Protein AF-A0A524CK19-F1 (afdb_monomer_lite)

Structure (mmCIF, N/CA/C/O backbone):
data_AF-A0A524CK19-F1
#
_entry.id   AF-A0A524CK19-F1
#
loop_
_atom_site.group_PDB
_atom_site.id
_atom_site.type_symbol
_atom_site.label_atom_id
_atom_site.label_alt_id
_atom_site.label_comp_id
_atom_site.label_asym_id
_atom_site.label_entity_id
_atom_site.label_seq_id
_atom_site.pdbx_PDB_ins_code
_atom_site.Cartn_x
_atom_site.Cartn_y
_atom_site.Cartn_z
_atom_site.occupancy
_atom_site.B_iso_or_equiv
_atom_site.auth_seq_id
_atom_site.auth_comp_id
_atom_site.auth_asym_id
_atom_site.auth_atom_id
_atom_site.pdbx_PDB_model_num
ATOM 1 N N . MET A 1 1 ? -6.949 11.653 27.497 1.00 91.12 1 MET A N 1
ATOM 2 C CA . MET A 1 1 ? -6.874 12.213 26.131 1.00 91.12 1 MET A CA 1
ATOM 3 C C . MET A 1 1 ? -7.484 11.225 25.145 1.00 91.12 1 MET A C 1
ATOM 5 O O . MET A 1 1 ? -7.355 10.019 25.367 1.00 91.12 1 MET A O 1
ATOM 9 N N . ASP A 1 2 ? -8.181 11.704 24.115 1.00 96.31 2 ASP A N 1
ATOM 10 C CA . ASP A 1 2 ? -8.651 10.854 23.010 1.00 96.31 2 ASP A CA 1
ATOM 11 C C . ASP A 1 2 ? -7.448 10.224 22.264 1.00 96.31 2 ASP A C 1
ATOM 13 O O . ASP A 1 2 ? -6.393 10.861 22.189 1.00 96.31 2 ASP A O 1
ATOM 17 N N . PRO A 1 3 ? -7.533 8.982 21.743 1.00 97.12 3 PRO A N 1
ATOM 18 C CA . PRO A 1 3 ? -6.416 8.348 21.038 1.00 97.12 3 PRO A CA 1
ATOM 19 C C . PRO A 1 3 ? -5.911 9.127 19.822 1.00 97.12 3 PRO A C 1
ATOM 21 O O . PRO A 1 3 ? -4.701 9.245 19.631 1.00 97.12 3 PRO A O 1
ATOM 24 N N . THR A 1 4 ? -6.806 9.706 19.023 1.00 97.38 4 THR A N 1
ATOM 25 C CA . THR A 1 4 ? -6.424 10.504 17.852 1.00 97.38 4 THR A CA 1
ATOM 26 C C . THR A 1 4 ? -5.759 11.807 18.279 1.00 97.38 4 THR A C 1
ATOM 28 O O . THR A 1 4 ? -4.717 12.170 17.731 1.00 97.38 4 THR A O 1
ATOM 31 N N . GLU A 1 5 ? -6.300 12.481 19.296 1.00 97.81 5 GLU A N 1
ATOM 32 C CA . GLU A 1 5 ? -5.671 13.672 19.883 1.00 97.81 5 GLU A CA 1
ATOM 33 C C . GLU A 1 5 ? -4.262 13.373 20.405 1.00 97.81 5 GLU A C 1
ATOM 35 O O . GLU A 1 5 ? -3.328 14.114 20.099 1.00 97.81 5 GLU A O 1
ATOM 40 N N . ARG A 1 6 ? -4.085 12.251 21.116 1.00 97.88 6 ARG A N 1
ATOM 41 C CA . ARG A 1 6 ? -2.787 11.813 21.652 1.00 97.88 6 ARG A CA 1
ATOM 42 C C . ARG A 1 6 ? -1.760 11.591 20.554 1.00 97.88 6 ARG A C 1
ATOM 44 O O . ARG A 1 6 ? -0.616 12.029 20.684 1.00 97.88 6 ARG A O 1
ATOM 51 N N . ILE A 1 7 ? -2.156 10.930 19.468 1.00 97.94 7 ILE A N 1
ATOM 52 C CA . ILE A 1 7 ? -1.277 10.712 18.318 1.00 97.94 7 ILE A CA 1
ATOM 53 C C . ILE A 1 7 ? -0.880 12.049 17.686 1.00 97.94 7 ILE A C 1
ATOM 55 O O . ILE A 1 7 ? 0.305 12.291 17.475 1.00 97.94 7 ILE A O 1
ATOM 59 N N . ILE A 1 8 ? -1.845 12.936 17.426 1.00 97.44 8 ILE A N 1
ATOM 60 C CA . ILE A 1 8 ? -1.576 14.236 16.798 1.00 97.44 8 ILE A CA 1
ATOM 61 C C . ILE A 1 8 ? -0.658 15.096 17.678 1.00 97.44 8 ILE A C 1
ATOM 63 O O . ILE A 1 8 ? 0.292 15.679 17.159 1.00 97.44 8 ILE A O 1
ATOM 67 N N . ALA A 1 9 ? -0.912 15.157 18.987 1.00 98.12 9 ALA A N 1
ATOM 68 C CA . ALA A 1 9 ? -0.069 15.867 19.948 1.00 98.12 9 ALA A CA 1
ATOM 69 C C . ALA A 1 9 ? 1.363 15.307 19.951 1.00 98.12 9 ALA A C 1
ATOM 71 O O . ALA A 1 9 ? 2.330 16.060 19.831 1.00 98.12 9 ALA A O 1
ATOM 72 N N . THR A 1 10 ? 1.505 13.977 19.949 1.00 97.25 10 THR A N 1
ATOM 73 C CA . THR A 1 10 ? 2.816 13.313 19.857 1.00 97.25 10 THR A CA 1
ATOM 74 C C . THR A 1 10 ? 3.553 13.695 18.573 1.00 97.25 10 THR A C 1
ATOM 76 O O . THR A 1 10 ? 4.726 14.058 18.625 1.00 97.25 10 THR A O 1
ATOM 79 N N . CYS A 1 11 ? 2.878 13.685 17.418 1.00 95.06 11 CYS A N 1
ATOM 80 C CA . CYS A 1 11 ? 3.478 14.083 16.139 1.00 95.06 11 CYS A CA 1
ATOM 81 C C . CYS A 1 11 ? 3.930 15.554 16.109 1.00 95.06 11 CYS A C 1
ATOM 83 O O . CYS A 1 11 ? 4.823 15.898 15.338 1.00 95.06 11 CYS A O 1
ATOM 85 N N . LYS A 1 12 ? 3.333 16.417 16.938 1.00 97.06 12 LYS A N 1
ATOM 86 C CA . LYS A 1 12 ? 3.722 17.827 17.090 1.00 97.06 12 LYS A CA 1
ATOM 87 C C . LYS A 1 12 ? 4.804 18.055 18.152 1.00 97.06 12 LYS A C 1
ATOM 89 O O . LYS A 1 12 ? 5.277 19.179 18.287 1.00 97.06 12 LYS A O 1
ATOM 94 N N . GLY A 1 13 ? 5.195 17.017 18.894 1.00 96.94 13 GLY A N 1
ATOM 95 C CA . GLY A 1 13 ? 6.109 17.137 20.032 1.00 96.94 13 GLY A CA 1
ATOM 96 C C . GLY A 1 13 ? 5.478 17.805 21.260 1.00 96.94 13 GLY A C 1
ATOM 97 O O . GLY A 1 13 ? 6.195 18.392 22.067 1.00 96.94 13 GLY A O 1
ATOM 98 N N . GLU A 1 14 ? 4.152 17.751 21.387 1.00 98.19 14 GLU A N 1
ATOM 99 C CA . GLU A 1 14 ? 3.403 18.273 22.535 1.00 98.19 14 GLU A CA 1
ATOM 100 C C . GLU A 1 14 ? 3.361 17.244 23.683 1.00 98.19 14 GLU A C 1
ATOM 102 O O . GLU A 1 14 ? 3.562 16.043 23.482 1.00 98.19 14 GLU A O 1
ATOM 107 N N . GLU A 1 15 ? 3.098 17.713 24.907 1.00 97.62 15 GLU A N 1
ATOM 108 C CA . GLU A 1 15 ? 2.932 16.835 26.070 1.00 97.62 15 GLU A CA 1
ATOM 109 C C . GLU A 1 15 ? 1.655 15.989 25.945 1.00 97.62 15 GLU A C 1
ATOM 111 O O . GLU A 1 15 ? 0.595 16.474 25.543 1.00 97.62 15 GLU A O 1
ATOM 116 N N . VAL A 1 16 ? 1.755 14.713 26.317 1.00 98.44 16 VAL A N 1
ATOM 117 C CA . VAL A 1 16 ? 0.658 13.742 26.262 1.00 98.44 16 VAL A CA 1
ATOM 118 C C 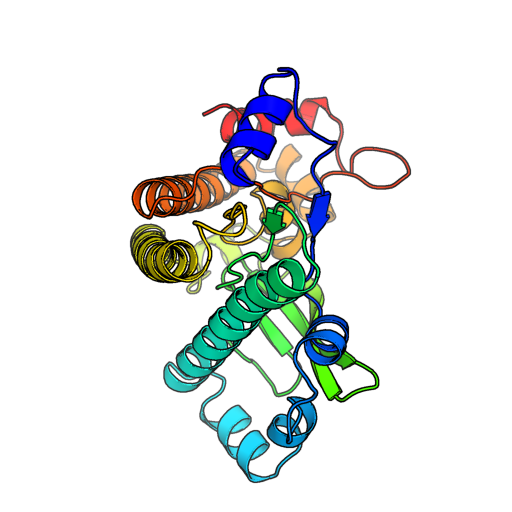. VAL A 1 16 ? 0.476 13.048 27.605 1.00 98.44 16 VAL A C 1
ATOM 120 O O . VAL A 1 16 ? 1.407 12.929 28.396 1.00 98.44 16 VAL A O 1
ATOM 123 N N . ASP A 1 17 ? -0.733 12.544 27.854 1.00 97.94 17 ASP A N 1
ATOM 124 C CA . ASP A 1 17 ? -1.081 11.856 29.104 1.00 97.94 17 ASP A CA 1
ATOM 125 C C . ASP A 1 17 ? -0.385 10.491 29.271 1.00 97.94 17 ASP A C 1
ATOM 127 O O . ASP A 1 17 ? -0.249 10.000 30.391 1.00 97.94 17 ASP A O 1
ATOM 131 N N . ARG A 1 18 ? 0.058 9.874 28.167 1.00 97.38 18 ARG A N 1
ATOM 132 C CA . ARG A 1 18 ? 0.911 8.676 28.123 1.00 97.38 18 ARG A CA 1
ATOM 133 C C . ARG A 1 18 ? 1.567 8.526 26.749 1.00 97.38 18 ARG A C 1
ATOM 135 O O . ARG A 1 18 ? 1.075 9.076 25.767 1.00 97.38 18 ARG A O 1
ATOM 142 N N . VAL A 1 19 ? 2.617 7.707 26.664 1.00 97.56 19 VAL A N 1
ATOM 143 C CA . VAL A 1 19 ? 3.219 7.311 25.378 1.00 97.56 19 VAL A CA 1
ATOM 144 C C . VAL A 1 19 ? 2.178 6.549 24.542 1.00 97.56 19 VAL A C 1
ATOM 146 O O . VAL A 1 19 ? 1.677 5.530 25.030 1.00 97.56 19 VAL A O 1
ATOM 149 N N . PRO A 1 20 ? 1.834 7.003 23.320 1.00 97.56 20 PRO A N 1
ATOM 150 C CA . PRO A 1 20 ? 0.872 6.297 22.486 1.00 97.56 20 PRO A CA 1
ATOM 151 C C . PRO A 1 20 ? 1.450 4.995 21.930 1.00 97.56 20 PRO A C 1
ATOM 153 O O . PRO A 1 20 ? 2.640 4.908 21.620 1.00 97.56 20 PRO A O 1
ATOM 156 N N . THR A 1 21 ? 0.592 3.998 21.734 1.00 97.38 21 THR A N 1
ATOM 157 C CA . THR A 1 21 ? 0.953 2.737 21.078 1.00 97.38 21 THR A CA 1
ATOM 158 C C . THR A 1 21 ? 0.220 2.563 19.754 1.00 97.38 21 THR A C 1
ATOM 160 O O . THR A 1 21 ? -0.968 2.850 19.626 1.00 97.38 21 THR A O 1
ATOM 163 N N . MET A 1 22 ? 0.925 2.037 18.755 1.00 96.38 22 MET A N 1
ATOM 164 C CA . MET A 1 22 ? 0.363 1.717 17.446 1.00 96.38 22 MET A CA 1
ATOM 165 C C . MET A 1 22 ? 0.586 0.243 17.132 1.00 96.38 22 MET A C 1
ATOM 167 O O . MET A 1 22 ? 1.662 -0.295 17.393 1.00 96.38 22 MET A O 1
ATOM 171 N N . SER A 1 23 ? -0.422 -0.393 16.541 1.00 95.88 23 SER A N 1
ATOM 172 C CA . SER A 1 23 ? -0.308 -1.751 16.024 1.00 95.88 23 SER A CA 1
ATOM 173 C C . SER A 1 23 ? -0.167 -1.766 14.506 1.00 95.88 23 SER A C 1
ATOM 175 O O . SER A 1 23 ? -0.907 -1.083 13.796 1.00 95.88 23 SER A O 1
ATOM 177 N N . VAL A 1 24 ? 0.759 -2.599 14.032 1.00 91.12 24 VAL A N 1
ATOM 178 C CA . VAL A 1 24 ? 0.936 -2.962 12.622 1.00 91.12 24 VAL A CA 1
ATOM 179 C C . VAL A 1 24 ? 0.505 -4.417 12.471 1.00 91.12 24 VAL A C 1
ATOM 181 O O . VAL A 1 24 ? 1.329 -5.327 12.452 1.00 91.12 24 VAL A O 1
ATOM 184 N N . MET A 1 25 ? -0.806 -4.654 12.492 1.00 86.06 25 MET A N 1
ATOM 185 C CA . MET A 1 25 ? -1.367 -6.004 12.511 1.00 86.06 25 MET A CA 1
ATOM 186 C C . MET A 1 25 ? -2.058 -6.306 11.185 1.00 86.06 25 MET A C 1
ATOM 188 O O . MET A 1 25 ? -3.195 -5.897 10.955 1.00 86.06 25 MET A O 1
ATOM 192 N N . TYR A 1 26 ? -1.346 -7.031 10.323 1.00 81.94 26 TYR A N 1
ATOM 193 C CA . TYR A 1 26 ? -1.842 -7.461 9.014 1.00 81.94 26 TYR A CA 1
ATOM 194 C C . TYR A 1 26 ? -2.036 -8.980 8.917 1.00 81.94 26 TYR A C 1
ATOM 196 O O . TYR A 1 26 ? -2.867 -9.454 8.145 1.00 81.94 26 TYR A O 1
ATOM 204 N N . ASP A 1 27 ? -1.313 -9.743 9.740 1.00 88.44 27 ASP A N 1
ATOM 205 C CA . ASP A 1 27 ? -1.392 -11.198 9.740 1.00 88.44 27 ASP A CA 1
ATOM 206 C C . ASP A 1 27 ? -2.678 -11.689 10.411 1.00 88.44 27 ASP A C 1
ATOM 208 O O . ASP A 1 27 ? -3.007 -11.331 11.546 1.00 88.44 27 ASP A O 1
ATOM 212 N N . LEU A 1 28 ? -3.390 -12.571 9.713 1.00 91.31 28 LEU A N 1
ATOM 213 C CA . LEU A 1 28 ? -4.674 -13.099 10.167 1.00 91.31 28 LEU A CA 1
ATOM 214 C C . LEU A 1 28 ? -4.562 -13.986 11.408 1.00 91.31 28 LEU A C 1
ATOM 216 O O . LEU A 1 28 ? -5.482 -13.995 12.222 1.00 91.31 28 LEU A O 1
ATOM 220 N N . HIS A 1 29 ? -3.456 -14.711 11.603 1.00 93.00 29 HIS A N 1
ATOM 221 C CA . HIS A 1 29 ? -3.333 -15.580 12.772 1.00 93.00 29 HIS A CA 1
ATOM 222 C C . HIS A 1 29 ? -3.349 -14.804 14.106 1.00 93.00 29 HIS A C 1
ATOM 224 O O . HIS A 1 29 ? -4.213 -15.106 14.934 1.00 93.00 29 HIS A O 1
ATOM 230 N N . PRO A 1 30 ? -2.497 -13.779 14.331 1.00 93.75 30 PRO A N 1
ATOM 231 C CA . PRO A 1 30 ? -2.609 -12.916 15.510 1.00 93.75 30 PRO A CA 1
ATOM 232 C C . PRO A 1 30 ? -3.989 -12.264 15.659 1.00 93.75 30 PRO A C 1
ATOM 234 O O . PRO A 1 30 ? -4.536 -12.225 16.758 1.00 93.75 30 PRO A O 1
ATOM 237 N N . ILE A 1 31 ? -4.598 -11.811 14.558 1.00 94.94 31 ILE A N 1
ATOM 238 C CA . ILE A 1 31 ? -5.955 -11.242 14.568 1.00 94.94 31 ILE A CA 1
ATOM 239 C C . ILE A 1 31 ? -6.968 -12.260 15.115 1.00 94.94 31 ILE A C 1
ATOM 241 O O . ILE A 1 31 ? -7.774 -11.934 15.988 1.00 94.94 31 ILE A O 1
ATOM 245 N N . HIS A 1 32 ? -6.916 -13.507 14.645 1.00 94.81 32 HIS A N 1
ATOM 246 C CA . HIS A 1 32 ? -7.803 -14.582 15.087 1.00 94.81 32 HIS A CA 1
ATOM 247 C C . HIS A 1 32 ? -7.580 -14.984 16.550 1.00 94.81 32 HIS A C 1
ATOM 249 O O . HIS A 1 32 ? -8.537 -15.358 17.224 1.00 94.81 32 HIS A O 1
ATOM 255 N N . GLN A 1 33 ? -6.362 -14.860 17.086 1.00 95.19 33 GLN A N 1
ATOM 256 C CA . GLN A 1 33 ? -6.120 -15.073 18.519 1.00 95.19 33 GLN A CA 1
ATOM 257 C C . GLN A 1 33 ? -6.881 -14.061 19.390 1.00 95.19 33 GLN A C 1
ATOM 259 O O . GLN A 1 33 ? -7.335 -14.408 20.479 1.00 95.19 33 GLN A O 1
ATOM 264 N N . VAL A 1 34 ? -7.051 -12.828 18.905 1.00 96.50 34 VAL A N 1
ATOM 265 C CA . VAL A 1 34 ? -7.766 -11.756 19.617 1.00 96.50 34 VAL A CA 1
ATOM 266 C C . VAL A 1 34 ? -9.278 -11.851 19.414 1.00 96.50 34 VAL A C 1
ATOM 268 O O . VAL A 1 34 ? -10.048 -11.692 20.359 1.00 96.50 34 VAL A O 1
ATOM 271 N N . LEU A 1 35 ? -9.715 -12.076 18.173 1.00 96.00 35 LEU A N 1
ATOM 272 C CA . LEU A 1 35 ? -11.127 -11.980 17.777 1.00 96.00 35 LEU A CA 1
ATOM 273 C C . LEU A 1 35 ? -11.865 -13.325 17.785 1.00 96.00 35 LEU A C 1
ATOM 275 O O . LEU A 1 35 ? -13.091 -13.354 17.663 1.00 96.00 35 LEU A O 1
ATOM 279 N N . GLY A 1 36 ? -11.133 -14.423 17.954 1.00 94.12 36 GLY A N 1
ATOM 280 C CA . GLY A 1 36 ? -11.627 -15.784 17.815 1.00 94.12 36 GLY A CA 1
ATOM 281 C C . GLY A 1 36 ? -11.321 -16.371 16.437 1.00 94.12 36 GLY A C 1
ATOM 282 O O . GLY A 1 36 ? -11.319 -15.683 15.415 1.00 94.12 36 GLY A O 1
ATOM 283 N N . PHE A 1 37 ? -11.069 -17.678 16.419 1.00 91.38 37 PHE A N 1
ATOM 284 C CA . PHE A 1 37 ? -10.738 -18.406 15.199 1.00 91.38 37 PHE A CA 1
ATOM 285 C C . PHE A 1 37 ? -11.969 -18.634 14.311 1.00 91.38 37 PHE A C 1
ATOM 287 O O . PHE A 1 37 ? -13.057 -18.936 14.821 1.00 91.38 37 PHE A O 1
ATOM 294 N N . PRO A 1 38 ? -11.819 -18.540 12.978 1.00 88.00 38 PRO A N 1
ATOM 295 C CA . PRO A 1 38 ? -12.907 -18.827 12.062 1.00 88.00 38 PRO A CA 1
ATOM 296 C C . PRO A 1 38 ? -13.223 -20.329 12.051 1.00 88.00 38 PRO A C 1
ATOM 298 O O . PRO A 1 38 ? -12.388 -21.179 12.350 1.00 88.00 38 PRO A O 1
ATOM 301 N N . LYS A 1 39 ? -14.451 -20.680 11.650 1.00 85.19 39 LYS A N 1
ATOM 302 C CA . LYS A 1 39 ? -14.850 -22.092 11.477 1.00 85.19 39 LYS A CA 1
ATOM 303 C C . LYS A 1 39 ? -14.188 -22.764 10.273 1.00 85.19 39 LYS A C 1
ATOM 305 O O . LYS A 1 39 ? -14.180 -23.988 10.199 1.00 85.19 39 LYS A O 1
ATOM 310 N N . LYS A 1 40 ? -13.757 -21.965 9.298 1.00 83.69 40 LYS A N 1
ATOM 311 C CA . LYS A 1 40 ? -13.086 -22.390 8.070 1.00 83.69 40 LYS A CA 1
ATOM 312 C C . LYS A 1 40 ? -11.991 -21.388 7.760 1.00 83.69 40 LYS A C 1
ATOM 314 O O . LYS A 1 40 ? -12.250 -20.188 7.835 1.00 83.69 40 LYS A O 1
ATOM 319 N N . TYR A 1 41 ? -10.829 -21.893 7.392 1.00 85.75 41 TYR A N 1
ATOM 320 C CA . TYR A 1 41 ? -9.688 -21.093 6.980 1.00 85.75 41 TYR A CA 1
ATOM 321 C C . TYR A 1 41 ? -9.672 -20.890 5.465 1.00 85.75 41 TYR A C 1
ATOM 323 O O . TYR A 1 41 ? -10.379 -21.580 4.720 1.00 85.75 41 TYR A O 1
ATOM 331 N N . ASP A 1 42 ? -8.848 -19.954 4.994 1.00 83.12 42 ASP A N 1
ATOM 332 C CA . ASP A 1 42 ? -8.691 -19.698 3.562 1.00 83.12 42 ASP A CA 1
ATOM 333 C C . ASP A 1 42 ? -8.222 -20.960 2.832 1.00 83.12 42 ASP A C 1
ATOM 335 O O . ASP A 1 42 ? -8.760 -21.299 1.778 1.00 83.12 42 ASP A O 1
ATOM 339 N N . ALA A 1 43 ? -7.305 -21.723 3.435 1.00 81.50 43 ALA A N 1
ATOM 340 C CA . ALA A 1 43 ? -6.849 -23.003 2.901 1.00 81.50 43 ALA A CA 1
ATOM 341 C C . ALA A 1 43 ? -7.998 -24.010 2.710 1.00 81.50 43 ALA A C 1
ATOM 343 O O . ALA A 1 43 ? -8.017 -24.725 1.710 1.00 81.50 43 ALA A O 1
ATOM 344 N N . ASP A 1 44 ? -8.990 -24.052 3.606 1.00 81.88 44 ASP A N 1
ATOM 345 C CA . ASP A 1 44 ? -10.140 -24.958 3.467 1.00 81.88 44 ASP A CA 1
ATOM 346 C C . ASP A 1 44 ? -10.986 -24.598 2.244 1.00 81.88 44 ASP A C 1
ATOM 348 O O . ASP A 1 44 ? -11.492 -25.472 1.533 1.00 81.88 44 ASP A O 1
ATOM 352 N N . LEU A 1 45 ? -11.148 -23.297 1.987 1.00 76.69 45 LEU A N 1
ATOM 353 C CA . LEU A 1 45 ? -11.865 -22.806 0.819 1.00 76.69 45 LEU A CA 1
ATOM 354 C C . LEU A 1 45 ? -11.070 -23.106 -0.455 1.00 76.69 45 LEU A C 1
ATOM 356 O O . LEU A 1 45 ? -11.622 -23.701 -1.384 1.00 76.69 45 LEU A O 1
ATOM 360 N N . MET A 1 46 ? -9.786 -22.749 -0.467 1.00 76.38 46 MET A N 1
ATOM 361 C CA . MET A 1 46 ? -8.897 -22.858 -1.624 1.00 76.38 46 MET A CA 1
ATOM 362 C C . MET A 1 46 ? -8.598 -24.315 -1.995 1.00 76.38 46 MET A C 1
ATOM 364 O O . MET A 1 46 ? -8.522 -24.627 -3.177 1.00 76.38 46 MET A O 1
ATOM 368 N N . ASN A 1 47 ? -8.534 -25.237 -1.031 1.00 78.25 47 ASN A N 1
ATOM 369 C CA . ASN A 1 47 ? -8.300 -26.665 -1.284 1.00 78.25 47 ASN A CA 1
ATOM 370 C C . ASN A 1 47 ? -9.585 -27.466 -1.548 1.00 78.25 47 ASN A C 1
ATOM 372 O O . ASN A 1 47 ? -9.531 -28.632 -1.950 1.00 78.25 47 ASN A O 1
ATOM 376 N N . SER A 1 48 ? -10.765 -26.874 -1.349 1.00 78.81 48 SER A N 1
ATOM 377 C CA . SER A 1 48 ? -12.022 -27.557 -1.656 1.00 78.81 48 SER A CA 1
ATOM 378 C C . SER A 1 48 ? -12.215 -27.728 -3.168 1.00 78.81 48 SER A C 1
ATOM 380 O O . SER A 1 48 ? -11.904 -26.836 -3.954 1.00 78.81 48 SER A O 1
ATOM 382 N N . LYS A 1 49 ? -12.823 -28.844 -3.603 1.00 76.12 49 LYS A N 1
ATOM 383 C CA . LYS A 1 49 ? -13.149 -29.077 -5.030 1.00 76.12 49 LYS A CA 1
ATOM 384 C C . LYS A 1 49 ? -13.987 -27.947 -5.639 1.00 76.12 49 LYS A C 1
ATOM 386 O O . LYS A 1 49 ? -13.834 -27.621 -6.812 1.00 76.12 49 LYS A O 1
ATOM 391 N N . VAL A 1 50 ? -14.873 -27.359 -4.835 1.00 74.56 50 VAL A N 1
ATOM 392 C CA . VAL A 1 50 ? -15.729 -26.237 -5.234 1.00 74.56 50 VAL A CA 1
ATOM 393 C C . VAL A 1 50 ? -14.910 -24.951 -5.358 1.00 74.56 50 VAL A C 1
ATOM 395 O O . VAL A 1 50 ? -15.027 -24.263 -6.367 1.00 74.56 50 VAL A O 1
ATOM 398 N N . GLY A 1 51 ? -14.043 -24.652 -4.387 1.00 73.44 51 GLY A N 1
ATOM 399 C CA . GLY A 1 51 ? -13.144 -23.498 -4.440 1.00 73.44 51 GLY A CA 1
ATOM 400 C C . GLY A 1 51 ? -12.185 -23.573 -5.622 1.00 73.44 51 GLY A C 1
ATOM 401 O O . GLY A 1 51 ? -12.126 -22.636 -6.410 1.00 73.44 51 GLY A O 1
ATOM 402 N N . GLN A 1 52 ? -11.555 -24.727 -5.839 1.00 73.00 52 GLN A N 1
ATOM 403 C CA . GLN A 1 52 ? -10.705 -24.996 -7.002 1.00 73.00 52 GLN A CA 1
ATOM 404 C C . GLN A 1 52 ? -11.446 -24.818 -8.332 1.00 73.00 52 GLN A C 1
ATOM 406 O O . GLN A 1 52 ? -10.919 -24.212 -9.264 1.00 73.00 52 GLN A O 1
ATOM 411 N N . PHE A 1 53 ? -12.694 -25.287 -8.429 1.00 73.25 53 PHE A N 1
ATOM 412 C CA . PHE A 1 53 ? -13.522 -25.063 -9.615 1.00 73.25 53 PHE A CA 1
ATOM 413 C C . PHE A 1 53 ? -13.772 -23.569 -9.867 1.00 73.25 53 PHE A C 1
ATOM 415 O O . PHE A 1 53 ? -13.638 -23.101 -11.000 1.00 73.25 53 PHE A O 1
ATOM 422 N N . PHE A 1 54 ? -14.107 -22.807 -8.823 1.00 70.81 54 PHE A N 1
ATOM 423 C CA . PHE A 1 54 ? -14.344 -21.371 -8.947 1.00 70.81 54 PHE A CA 1
ATOM 424 C C . PHE A 1 54 ? -13.064 -20.581 -9.222 1.00 70.81 54 PHE A C 1
ATOM 426 O O . PHE A 1 54 ? -13.103 -19.675 -10.045 1.00 70.81 54 PHE A O 1
ATOM 433 N N . LEU A 1 55 ? -11.927 -20.934 -8.627 1.00 70.12 55 LEU A N 1
ATOM 434 C CA . LEU A 1 55 ? -10.639 -20.297 -8.915 1.00 70.12 55 LEU A CA 1
ATOM 435 C C . LEU A 1 55 ? -10.225 -20.520 -10.366 1.00 70.12 55 LEU A C 1
ATOM 437 O O . LEU A 1 55 ? -9.962 -19.561 -11.083 1.00 70.12 55 LEU A O 1
ATOM 441 N N . LYS A 1 56 ? -10.280 -21.766 -10.847 1.00 70.44 56 LYS A N 1
ATOM 442 C CA . LYS A 1 56 ? -9.892 -22.097 -12.228 1.00 70.44 56 LYS A CA 1
ATOM 443 C C . LYS A 1 56 ? -10.801 -21.452 -13.266 1.00 70.44 56 LYS A C 1
ATOM 445 O O . LYS A 1 56 ? -10.348 -21.098 -14.349 1.00 70.44 56 LYS A O 1
ATOM 450 N N . ARG A 1 57 ? -12.092 -21.298 -12.955 1.00 70.62 57 ARG A N 1
ATOM 451 C CA . ARG A 1 57 ? -13.087 -20.783 -13.907 1.00 70.62 57 ARG A CA 1
ATOM 452 C C . ARG A 1 57 ? -13.329 -19.278 -13.799 1.00 70.62 57 ARG A C 1
ATOM 454 O O . ARG A 1 57 ? -13.678 -18.656 -14.797 1.00 70.62 57 ARG A O 1
ATOM 461 N N . LEU A 1 58 ? -13.188 -18.704 -12.605 1.00 69.56 58 LEU A N 1
ATOM 462 C CA . LEU A 1 58 ? -13.537 -17.315 -12.292 1.00 69.56 58 LEU A CA 1
ATOM 463 C C . LEU A 1 58 ? -12.392 -16.504 -11.675 1.00 69.56 58 LEU A C 1
ATOM 465 O O . LEU A 1 58 ? -12.568 -15.293 -11.551 1.00 69.56 58 LEU A O 1
ATOM 469 N N . GLY A 1 59 ? -11.252 -17.098 -11.311 1.00 64.06 59 GLY A N 1
ATOM 470 C CA . GLY A 1 59 ? -10.109 -16.394 -10.706 1.00 64.06 59 GLY A CA 1
ATOM 471 C C . GLY A 1 59 ? -9.549 -15.281 -11.596 1.00 64.06 59 GLY A C 1
ATOM 472 O O . GLY A 1 59 ? -9.200 -14.213 -11.108 1.00 64.06 59 GLY A O 1
ATOM 473 N N . MET A 1 60 ? -9.613 -15.474 -12.916 1.00 62.22 60 MET A N 1
ATOM 474 C CA . MET A 1 60 ? -9.280 -14.463 -13.932 1.00 62.22 60 MET A CA 1
ATOM 475 C C . MET A 1 60 ? -10.460 -13.554 -14.323 1.00 62.22 60 MET A C 1
ATOM 477 O O . MET A 1 60 ? -10.336 -12.697 -15.194 1.00 62.22 60 MET A O 1
ATOM 481 N N . SER A 1 61 ? -11.641 -13.748 -13.732 1.00 72.06 61 SER A N 1
ATOM 482 C CA . SER A 1 61 ? -12.849 -12.996 -14.080 1.00 72.06 61 SER A CA 1
ATOM 483 C C . SER A 1 61 ? -13.080 -11.813 -13.138 1.00 72.06 61 SER A C 1
ATOM 485 O O . SER A 1 61 ? -12.617 -11.786 -11.996 1.00 72.06 61 SER A O 1
ATOM 487 N N . LYS A 1 62 ? -13.924 -10.869 -13.572 1.00 74.12 62 LYS A N 1
ATOM 488 C CA . LYS A 1 62 ? -14.391 -9.749 -12.734 1.00 74.12 62 LYS A CA 1
ATOM 489 C C . LYS A 1 62 ? -15.022 -10.207 -11.410 1.00 74.12 62 LYS A C 1
ATOM 491 O O . LYS A 1 62 ? -14.962 -9.474 -10.428 1.00 74.12 62 LYS A O 1
ATOM 496 N N . ILE A 1 63 ? -15.615 -11.405 -11.375 1.00 75.88 63 ILE A N 1
ATOM 497 C CA . ILE A 1 63 ? -16.238 -11.971 -10.170 1.00 75.88 63 ILE A CA 1
ATOM 498 C C . ILE A 1 63 ? -15.167 -12.406 -9.163 1.00 75.88 63 ILE A C 1
ATOM 500 O O . ILE A 1 63 ? -15.286 -12.082 -7.984 1.00 75.88 63 ILE A O 1
ATOM 504 N N . GLY A 1 64 ? -14.109 -13.085 -9.620 1.00 73.69 64 GLY A N 1
ATOM 505 C CA . GLY A 1 64 ? -12.989 -13.488 -8.765 1.00 73.69 64 GLY A CA 1
ATOM 506 C C . GLY A 1 64 ? -12.291 -12.278 -8.146 1.00 73.69 64 GLY A C 1
ATOM 507 O O . GLY A 1 64 ? -12.129 -12.216 -6.930 1.00 73.69 64 GLY A O 1
ATOM 508 N N . ASN A 1 65 ? -12.003 -11.259 -8.962 1.00 76.75 65 ASN A N 1
ATOM 509 C CA . ASN A 1 65 ? -11.429 -9.995 -8.492 1.00 76.75 65 ASN A CA 1
ATOM 510 C C . ASN A 1 65 ? -12.332 -9.300 -7.449 1.00 76.75 65 ASN A C 1
ATOM 512 O O . ASN A 1 65 ? -11.859 -8.867 -6.400 1.00 76.75 65 ASN A O 1
ATOM 516 N N . TYR A 1 66 ? -13.652 -9.263 -7.677 1.00 80.94 66 TYR A N 1
ATOM 517 C CA . TYR A 1 66 ? -14.600 -8.708 -6.705 1.00 80.94 66 TYR A CA 1
ATOM 518 C C . TYR A 1 66 ? -14.571 -9.446 -5.355 1.00 80.94 66 TYR A C 1
ATOM 520 O O . TYR A 1 66 ? -14.570 -8.799 -4.305 1.00 80.94 66 TYR A O 1
ATOM 528 N N . ILE A 1 67 ? -14.524 -10.783 -5.371 1.00 79.44 67 ILE A N 1
ATOM 529 C CA . ILE A 1 67 ? -14.432 -11.598 -4.152 1.00 79.44 67 ILE A CA 1
ATOM 530 C C . ILE A 1 67 ? -13.110 -11.321 -3.429 1.00 79.44 67 ILE A C 1
ATOM 532 O O . ILE A 1 67 ? -13.137 -11.016 -2.238 1.00 79.44 67 ILE A O 1
ATOM 536 N N . ALA A 1 68 ? -11.982 -11.330 -4.144 1.00 80.19 68 ALA A N 1
ATOM 537 C CA . ALA A 1 68 ? -10.667 -11.050 -3.569 1.00 80.19 68 ALA A CA 1
ATOM 538 C C . ALA A 1 68 ? -10.617 -9.660 -2.910 1.00 80.19 68 ALA A C 1
ATOM 540 O O . ALA A 1 68 ? -10.217 -9.531 -1.755 1.00 80.19 68 ALA A O 1
ATOM 541 N N . LYS A 1 69 ? -11.128 -8.622 -3.588 1.00 84.81 69 LYS A N 1
ATOM 542 C CA . LYS A 1 69 ? -11.236 -7.266 -3.022 1.00 84.81 69 LYS A CA 1
ATOM 543 C C . LYS A 1 69 ? -12.107 -7.209 -1.769 1.00 84.81 69 LYS A C 1
ATOM 545 O O . LYS A 1 69 ? -11.835 -6.410 -0.874 1.00 84.81 69 LYS A O 1
ATOM 550 N N . LYS A 1 70 ? -13.181 -8.003 -1.704 1.00 86.94 70 LYS A N 1
ATOM 551 C CA . LYS A 1 70 ? -14.026 -8.085 -0.507 1.00 86.94 70 LYS A CA 1
ATOM 552 C C . LYS A 1 70 ? -13.251 -8.704 0.657 1.00 86.94 70 LYS A C 1
ATOM 554 O O . LYS A 1 70 ? -13.314 -8.151 1.749 1.00 86.94 70 LYS A O 1
ATOM 559 N N . THR A 1 71 ? -12.506 -9.781 0.411 1.00 85.88 71 THR A N 1
ATOM 560 C CA . THR A 1 71 ? -11.639 -10.409 1.419 1.00 85.88 71 THR A CA 1
ATOM 561 C C . THR A 1 71 ? -10.587 -9.427 1.921 1.00 85.88 71 THR A C 1
ATOM 563 O O . THR A 1 71 ? -10.523 -9.196 3.119 1.00 85.88 71 THR A O 1
ATOM 566 N N . VAL A 1 72 ? -9.858 -8.745 1.030 1.00 88.62 72 VAL A N 1
ATOM 567 C CA . VAL A 1 72 ? -8.875 -7.706 1.402 1.00 88.62 72 VAL A CA 1
ATOM 568 C C . VAL A 1 72 ? -9.482 -6.638 2.314 1.00 88.62 72 VAL A C 1
ATOM 570 O O . VAL A 1 72 ? -8.888 -6.271 3.324 1.00 88.62 72 VAL A O 1
ATOM 573 N N . LYS A 1 73 ? -10.677 -6.134 1.978 1.00 92.50 73 LYS A N 1
ATOM 574 C CA . LYS A 1 73 ? -11.371 -5.126 2.797 1.00 92.50 73 LYS A CA 1
ATOM 575 C C . LYS A 1 73 ? -11.742 -5.667 4.175 1.00 92.50 73 LYS A C 1
ATOM 577 O O . LYS A 1 73 ? -11.706 -4.908 5.139 1.00 92.50 73 LYS A O 1
ATOM 582 N N . GLU A 1 74 ? -12.099 -6.944 4.270 1.00 91.94 74 GLU A N 1
ATOM 583 C CA . GLU A 1 74 ? -12.382 -7.579 5.555 1.00 91.94 74 GLU A CA 1
ATOM 584 C C . GLU A 1 74 ? -11.110 -7.761 6.384 1.00 91.94 74 GLU A C 1
ATOM 586 O O . GLU A 1 74 ? -11.103 -7.362 7.542 1.00 91.94 74 GLU A O 1
ATOM 591 N N . VAL A 1 75 ? -10.015 -8.254 5.796 1.00 91.25 75 VAL A N 1
ATOM 592 C CA . VAL A 1 75 ? -8.718 -8.371 6.490 1.00 91.25 75 VAL A CA 1
ATOM 593 C C . VAL A 1 75 ? -8.272 -7.011 7.027 1.00 91.25 75 VAL A C 1
ATOM 595 O O . VAL A 1 75 ? -7.979 -6.885 8.213 1.00 91.25 75 VAL A O 1
ATOM 598 N N . ALA A 1 76 ? -8.316 -5.966 6.194 1.00 93.75 76 ALA A N 1
ATOM 599 C CA . ALA A 1 76 ? -7.963 -4.615 6.616 1.00 93.75 76 ALA A CA 1
ATOM 600 C C . ALA A 1 76 ? -8.875 -4.114 7.748 1.00 93.75 76 ALA A C 1
ATOM 602 O O . ALA A 1 76 ? -8.399 -3.535 8.720 1.00 93.75 76 ALA A O 1
ATOM 603 N N . ARG A 1 77 ? -10.188 -4.367 7.682 1.00 95.88 77 ARG A N 1
ATOM 604 C CA . ARG A 1 77 ? -11.125 -4.039 8.770 1.00 95.88 77 ARG A CA 1
ATOM 605 C C . ARG A 1 77 ? -10.772 -4.780 10.067 1.00 95.88 77 ARG A C 1
ATOM 607 O O . ARG A 1 77 ? -10.745 -4.152 11.124 1.00 95.88 77 ARG A O 1
ATOM 614 N N . LEU A 1 78 ? -10.496 -6.083 10.008 1.00 95.50 78 LEU A N 1
ATOM 615 C CA . LEU A 1 78 ? -10.109 -6.876 11.180 1.00 95.50 78 LEU A CA 1
ATOM 616 C C . LEU A 1 78 ? -8.779 -6.396 11.780 1.00 95.50 78 LEU A C 1
ATOM 618 O O . LEU A 1 78 ? -8.653 -6.351 13.002 1.00 95.50 78 LEU A O 1
ATOM 622 N N . GLY A 1 79 ? -7.846 -5.946 10.936 1.00 95.31 79 GLY A N 1
ATOM 623 C CA . GLY A 1 79 ? -6.593 -5.306 11.342 1.00 95.31 79 GLY A CA 1
ATOM 624 C C . GLY A 1 79 ? -6.771 -3.979 12.091 1.00 95.31 79 GLY A C 1
ATOM 625 O O . GLY A 1 79 ? -5.850 -3.553 12.774 1.00 95.31 79 GLY A O 1
ATOM 626 N N . HIS A 1 80 ? -7.950 -3.347 12.043 1.00 96.50 80 HIS A N 1
ATOM 627 C CA . HIS A 1 80 ? -8.299 -2.227 12.932 1.00 96.50 80 HIS A CA 1
ATOM 628 C C . HIS A 1 80 ? -9.002 -2.704 14.211 1.00 96.50 80 HIS A C 1
ATOM 630 O O . HIS A 1 80 ? -8.734 -2.203 15.303 1.00 96.50 80 HIS A O 1
ATOM 636 N N . LEU A 1 81 ? -9.882 -3.703 14.091 1.00 96.94 81 LEU A N 1
ATOM 637 C CA . LEU A 1 81 ? -10.668 -4.219 15.212 1.00 96.94 81 LEU A CA 1
ATOM 638 C C . LEU A 1 81 ? -9.812 -4.950 16.261 1.00 96.94 81 LEU A C 1
ATOM 640 O O . LEU A 1 81 ? -10.049 -4.787 17.457 1.00 96.94 81 LEU A O 1
ATOM 644 N N . ALA A 1 82 ? -8.834 -5.758 15.845 1.00 97.50 82 ALA A N 1
ATOM 645 C CA 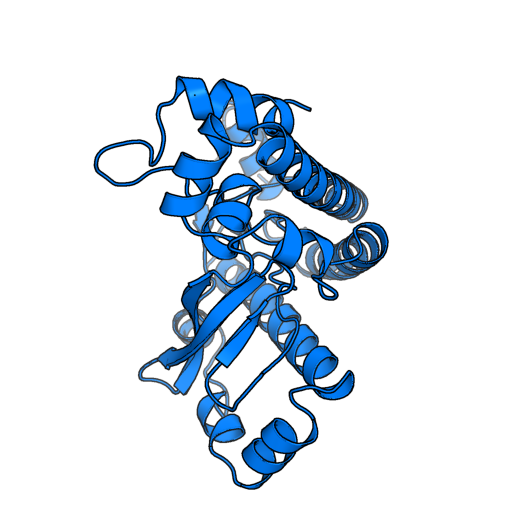. ALA A 1 82 ? -7.988 -6.499 16.780 1.00 97.50 82 ALA A CA 1
ATOM 646 C C . ALA A 1 82 ? -7.117 -5.568 17.652 1.00 97.50 82 ALA A C 1
ATOM 648 O O . ALA A 1 82 ? -7.176 -5.700 18.877 1.00 97.50 82 ALA A O 1
ATOM 649 N N . PRO A 1 83 ? -6.395 -4.570 17.101 1.00 97.06 83 PRO A N 1
ATOM 650 C CA . PRO A 1 83 ? -5.685 -3.582 17.915 1.00 97.06 83 PRO A CA 1
ATOM 651 C C . PRO A 1 83 ? -6.591 -2.788 18.855 1.00 97.06 83 PRO A C 1
ATOM 653 O O . PRO A 1 83 ? -6.219 -2.564 20.006 1.00 97.06 83 PRO A O 1
ATOM 656 N N . LEU A 1 84 ? -7.797 -2.426 18.406 1.00 96.94 84 LEU A N 1
ATOM 657 C CA . LEU A 1 84 ? -8.788 -1.774 19.261 1.00 96.94 84 LEU A CA 1
ATOM 658 C C . LEU A 1 84 ? -9.129 -2.647 20.481 1.00 96.94 84 LEU A C 1
ATOM 660 O O . LEU A 1 84 ? -9.107 -2.168 21.611 1.00 96.94 84 LEU A O 1
ATOM 664 N N . LYS A 1 85 ? -9.374 -3.951 20.284 1.00 97.44 85 LYS A N 1
ATOM 665 C CA . LYS A 1 85 ? -9.633 -4.897 21.389 1.00 97.44 85 LYS A CA 1
ATOM 666 C C . LYS A 1 85 ? -8.445 -5.077 22.332 1.00 97.44 85 LYS A C 1
ATOM 668 O O . LYS A 1 85 ? -8.654 -5.361 23.508 1.00 97.44 85 LYS A O 1
ATOM 673 N N . LEU A 1 86 ? -7.227 -4.907 21.828 1.00 97.31 86 LEU A N 1
ATOM 674 C CA . LEU A 1 86 ? -5.997 -4.953 22.618 1.00 97.31 86 LEU A CA 1
ATOM 675 C C . LEU A 1 86 ? -5.669 -3.623 23.323 1.00 97.31 86 LEU A C 1
ATOM 677 O O . LEU A 1 86 ? -4.733 -3.586 24.119 1.00 97.31 86 LEU A O 1
ATOM 681 N N . GLY A 1 87 ? -6.426 -2.549 23.072 1.00 96.50 87 GLY A N 1
ATOM 682 C CA . GLY A 1 87 ? -6.247 -1.251 23.731 1.00 96.50 87 GLY A CA 1
ATOM 683 C C . GLY A 1 87 ? -5.122 -0.384 23.153 1.00 96.50 87 GLY A C 1
ATOM 684 O O . GLY A 1 87 ? -4.568 0.453 23.874 1.00 96.50 87 GLY A O 1
ATOM 685 N N . PHE A 1 88 ? -4.763 -0.586 21.880 1.00 98.06 88 PHE A N 1
ATOM 686 C CA . PHE A 1 88 ? -3.841 0.305 21.167 1.00 98.06 88 PHE A CA 1
ATOM 687 C C . PHE A 1 88 ? -4.468 1.680 20.913 1.00 98.06 88 PHE A C 1
ATOM 689 O O . PHE A 1 88 ? -5.675 1.793 20.715 1.00 98.06 88 PHE A O 1
ATOM 696 N N . ASP A 1 89 ? -3.635 2.723 20.868 1.00 98.06 89 ASP A N 1
ATOM 697 C CA . ASP A 1 89 ? -4.075 4.079 20.520 1.00 98.06 89 ASP A CA 1
ATOM 698 C C . ASP A 1 89 ? -4.270 4.266 19.014 1.00 98.06 89 ASP A C 1
ATOM 700 O O . ASP A 1 89 ? -5.040 5.127 18.588 1.00 98.06 89 ASP A O 1
ATOM 704 N N . ALA A 1 90 ? -3.572 3.468 18.206 1.00 97.94 90 ALA A N 1
ATOM 705 C CA . ALA A 1 90 ? -3.616 3.545 16.758 1.00 97.94 90 ALA A CA 1
ATOM 706 C C . ALA A 1 90 ? -3.537 2.174 16.078 1.00 97.94 90 ALA A C 1
ATOM 708 O O . ALA A 1 90 ? -2.880 1.248 16.566 1.00 97.94 90 ALA A O 1
ATOM 709 N N . ALA A 1 91 ? -4.161 2.074 14.906 1.00 97.06 91 ALA A N 1
ATOM 710 C CA . ALA A 1 91 ? -4.056 0.919 14.024 1.00 97.06 91 ALA A CA 1
ATOM 711 C C . ALA A 1 91 ? -3.632 1.351 12.620 1.00 97.06 91 ALA A C 1
ATOM 713 O O . ALA A 1 91 ? -4.245 2.241 12.026 1.00 97.06 91 ALA A O 1
ATOM 714 N N . TRP A 1 92 ? -2.618 0.667 12.092 1.00 95.00 92 TRP A N 1
ATOM 715 C CA . TRP A 1 92 ? -2.205 0.746 10.697 1.00 95.00 92 TRP A CA 1
ATOM 716 C C . TRP A 1 92 ? -2.500 -0.592 10.015 1.00 95.00 92 TRP A C 1
ATOM 718 O O . TRP A 1 92 ? -1.761 -1.565 10.171 1.00 95.00 92 TRP A O 1
ATOM 728 N N . ALA A 1 93 ? -3.615 -0.643 9.285 1.00 89.25 93 ALA A N 1
ATOM 729 C CA . ALA A 1 93 ? -4.013 -1.800 8.488 1.00 89.25 93 ALA A CA 1
ATOM 730 C C . ALA A 1 93 ? -4.324 -1.345 7.048 1.00 89.25 93 ALA A C 1
ATOM 732 O O . ALA A 1 93 ? -5.442 -0.900 6.761 1.00 89.25 93 ALA A O 1
ATOM 733 N N . PRO A 1 94 ? -3.334 -1.428 6.138 1.00 89.38 94 PRO A N 1
ATOM 734 C CA . PRO A 1 94 ? -3.425 -0.852 4.801 1.00 89.38 94 PRO A CA 1
ATOM 735 C C . PRO A 1 94 ? -4.539 -1.459 3.950 1.00 89.38 94 PRO A C 1
ATOM 737 O O . PRO A 1 94 ? -4.773 -2.672 3.939 1.00 89.38 94 PRO A O 1
ATOM 740 N N . LEU A 1 95 ? -5.175 -0.623 3.130 1.00 91.50 95 LEU A N 1
ATOM 741 C CA . LEU A 1 95 ? -6.094 -1.098 2.104 1.00 91.50 95 LEU A CA 1
ATOM 742 C C . LEU A 1 95 ? -5.297 -1.561 0.870 1.00 91.50 95 LEU A C 1
ATOM 744 O O . LEU A 1 95 ? -5.048 -0.799 -0.067 1.00 91.50 95 LEU A O 1
ATOM 748 N N . GLY A 1 96 ? -4.909 -2.835 0.863 1.00 83.12 96 GLY A N 1
ATOM 749 C CA . GLY A 1 96 ? -4.141 -3.468 -0.213 1.00 83.12 96 GLY A CA 1
ATOM 750 C C . GLY A 1 96 ? -4.988 -3.888 -1.417 1.00 83.12 96 GLY A C 1
ATOM 751 O O . GLY A 1 96 ? -5.114 -5.076 -1.689 1.00 83.12 96 GLY A O 1
ATOM 752 N N . LEU A 1 97 ? -5.573 -2.949 -2.175 1.00 71.81 97 LEU A N 1
ATOM 753 C CA . LEU A 1 97 ? -6.432 -3.264 -3.341 1.00 71.81 97 LEU A CA 1
ATOM 754 C C . LEU A 1 97 ? -5.714 -3.972 -4.504 1.00 71.81 97 LEU A C 1
ATOM 756 O O . LEU A 1 97 ? -6.312 -4.125 -5.558 1.00 71.81 97 LEU A O 1
ATOM 760 N N . ALA A 1 98 ? -4.462 -4.382 -4.355 1.00 66.31 98 ALA A N 1
ATOM 761 C CA . ALA A 1 98 ? -3.529 -4.587 -5.449 1.00 66.31 98 ALA A CA 1
ATOM 762 C C . ALA A 1 98 ? -3.810 -5.773 -6.367 1.00 66.31 98 ALA A C 1
ATOM 764 O O . ALA A 1 98 ? -3.135 -5.885 -7.372 1.00 66.31 98 ALA A O 1
ATOM 765 N N . PHE A 1 99 ? -4.749 -6.666 -6.075 1.00 78.50 99 PHE A N 1
ATOM 766 C CA . PHE A 1 99 ? -4.889 -7.900 -6.850 1.00 78.50 99 PHE A CA 1
ATOM 767 C C . PHE A 1 99 ? -5.614 -7.660 -8.180 1.00 78.50 99 PHE A C 1
ATOM 769 O O . PHE A 1 99 ? -6.780 -7.243 -8.204 1.00 78.50 99 PHE A O 1
ATOM 776 N N . SER A 1 100 ? -4.919 -7.936 -9.287 1.00 71.50 100 SER A N 1
ATOM 777 C CA . SER A 1 100 ? -5.438 -7.779 -10.646 1.00 71.50 100 SER A CA 1
ATOM 778 C C . SER A 1 100 ? -6.018 -9.082 -11.183 1.00 71.50 100 SER A C 1
ATOM 780 O O . SER A 1 100 ? -7.146 -9.084 -11.693 1.00 71.50 100 SER A O 1
ATOM 782 N N . ALA A 1 101 ? -5.293 -10.186 -11.004 1.00 79.38 101 ALA A N 1
ATOM 783 C CA . ALA A 1 101 ? -5.613 -11.483 -11.581 1.00 79.38 101 ALA A CA 1
ATOM 784 C C . ALA A 1 101 ? -4.990 -12.648 -10.788 1.00 79.38 101 ALA A C 1
ATOM 786 O O . ALA A 1 101 ? -4.026 -12.468 -10.047 1.00 79.38 101 ALA A O 1
ATOM 787 N N . PHE A 1 102 ? -5.524 -13.853 -10.995 1.00 82.88 102 PHE A N 1
ATOM 788 C CA . PHE A 1 102 ? -4.983 -15.114 -10.477 1.00 82.88 102 PHE A CA 1
ATOM 789 C C . PHE A 1 102 ? -4.650 -16.026 -11.664 1.00 82.88 102 PHE A C 1
ATOM 791 O O . PHE A 1 102 ? -5.527 -16.780 -12.098 1.00 82.88 102 PHE A O 1
ATOM 798 N N . PRO A 1 103 ? -3.440 -15.911 -12.255 1.00 80.69 103 PRO A N 1
ATOM 799 C CA . PRO A 1 103 ? -3.052 -16.695 -13.431 1.00 80.69 103 PRO A CA 1
ATOM 800 C C . PRO A 1 103 ? -3.208 -18.205 -13.230 1.00 80.69 103 PRO A C 1
ATOM 802 O O . PRO A 1 103 ? -3.508 -18.932 -14.175 1.00 80.69 103 PRO A O 1
ATOM 805 N N . ASP A 1 104 ? -3.034 -18.656 -11.990 1.00 81.81 104 ASP A N 1
ATOM 806 C CA . ASP A 1 104 ? -3.213 -20.030 -11.549 1.00 81.81 104 ASP A CA 1
ATOM 807 C C . ASP A 1 104 ? -3.641 -20.065 -10.065 1.00 81.81 104 ASP A C 1
ATOM 809 O O . ASP A 1 104 ? -3.964 -19.036 -9.470 1.00 81.81 104 ASP A O 1
ATOM 813 N N . GLU A 1 105 ? -3.700 -21.262 -9.477 1.00 76.88 105 GLU A N 1
ATOM 814 C CA . GLU A 1 105 ? -4.152 -21.490 -8.095 1.00 76.88 105 GLU A CA 1
ATOM 815 C C . GLU A 1 105 ? -3.165 -21.019 -7.010 1.00 76.88 105 GLU A C 1
ATOM 817 O O . GLU A 1 105 ? -3.570 -20.889 -5.857 1.00 76.88 105 GLU A O 1
ATOM 822 N N . ASN A 1 106 ? -1.913 -20.727 -7.376 1.00 84.12 106 ASN A N 1
ATOM 823 C CA . ASN A 1 106 ? -0.831 -20.342 -6.467 1.00 84.12 106 ASN A CA 1
ATOM 824 C C . ASN A 1 106 ? -0.237 -18.960 -6.778 1.00 84.12 106 ASN A C 1
ATOM 826 O O . ASN A 1 106 ? 0.562 -18.462 -5.994 1.00 84.12 106 ASN A O 1
ATOM 830 N N . THR A 1 107 ? -0.599 -18.328 -7.895 1.00 88.00 107 THR A N 1
ATOM 831 C CA . THR A 1 107 ? -0.037 -17.039 -8.313 1.00 88.00 107 THR A CA 1
ATOM 832 C C . THR A 1 107 ? -1.072 -15.922 -8.202 1.00 88.00 107 THR A C 1
ATOM 834 O O . THR A 1 107 ? -2.179 -16.015 -8.733 1.00 88.00 107 THR A O 1
ATOM 837 N N . ILE A 1 108 ? -0.665 -14.809 -7.597 1.00 88.56 108 ILE A N 1
ATOM 838 C CA . ILE A 1 108 ? -1.369 -13.530 -7.624 1.00 88.56 108 ILE A CA 1
ATOM 839 C C . ILE A 1 108 ? -0.580 -12.572 -8.508 1.00 88.56 108 ILE A C 1
ATOM 841 O O . ILE A 1 108 ? 0.580 -12.261 -8.234 1.00 88.56 108 ILE A O 1
ATOM 845 N N . LEU A 1 109 ? -1.228 -12.066 -9.551 1.00 89.75 109 LEU A N 1
ATOM 846 C CA . LEU A 1 109 ? -0.732 -10.919 -10.293 1.00 89.75 109 LEU A CA 1
ATOM 847 C C . LEU A 1 109 ? -1.355 -9.653 -9.707 1.00 89.75 109 LEU A C 1
ATOM 849 O O . LEU A 1 109 ? -2.576 -9.580 -9.530 1.00 89.75 109 LEU A O 1
ATOM 853 N N . ASP A 1 110 ? -0.525 -8.662 -9.392 1.00 90.75 110 ASP A N 1
ATOM 854 C CA . ASP A 1 110 ? -1.004 -7.379 -8.881 1.00 90.75 110 ASP A CA 1
ATOM 855 C C . ASP A 1 110 ? -1.250 -6.342 -10.001 1.00 90.75 110 ASP A C 1
ATOM 857 O O . ASP A 1 110 ? -0.997 -6.588 -11.184 1.00 90.75 110 ASP A O 1
ATOM 861 N N . TYR A 1 111 ? -1.832 -5.193 -9.659 1.00 91.62 111 TYR A N 1
ATOM 862 C CA . TYR A 1 111 ? -2.133 -4.107 -10.597 1.00 91.62 111 TYR A CA 1
ATOM 863 C C . TYR A 1 111 ? -0.888 -3.362 -11.078 1.00 91.62 111 TYR A C 1
ATOM 865 O O . TYR A 1 111 ? -0.944 -2.680 -12.103 1.00 91.62 111 TYR A O 1
ATOM 873 N N . TRP A 1 112 ? 0.224 -3.481 -10.362 1.00 94.38 112 TRP A N 1
ATOM 874 C CA . TRP A 1 112 ? 1.433 -2.704 -10.604 1.00 94.38 112 TRP A CA 1
ATOM 875 C C . TRP A 1 112 ? 2.496 -3.470 -11.377 1.00 94.38 112 TRP A C 1
ATOM 877 O O . TRP A 1 112 ? 3.400 -2.847 -11.920 1.00 94.38 112 TRP A O 1
ATOM 887 N N . GLY A 1 113 ? 2.318 -4.778 -11.544 1.00 93.88 113 GLY A N 1
ATOM 888 C CA . GLY A 1 113 ? 3.210 -5.609 -12.330 1.00 93.88 113 GLY A CA 1
ATOM 889 C C . GLY A 1 113 ? 4.131 -6.470 -11.493 1.00 93.88 113 GLY A C 1
ATOM 890 O O . GLY A 1 113 ? 5.268 -6.668 -11.899 1.00 93.88 113 GLY A O 1
ATOM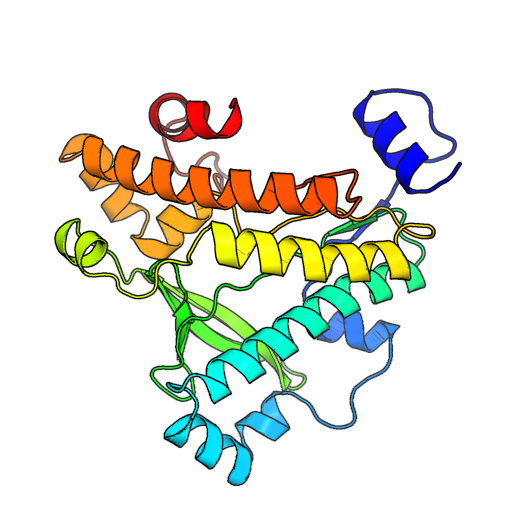 891 N N . SER A 1 114 ? 3.664 -7.007 -10.370 1.00 94.00 114 SER A N 1
ATOM 892 C CA . SER A 1 114 ? 4.402 -8.005 -9.594 1.00 94.00 114 SER A CA 1
ATOM 893 C C . SER A 1 114 ? 3.681 -9.351 -9.613 1.00 94.00 114 SER A C 1
ATOM 895 O O . SER A 1 114 ? 2.452 -9.416 -9.476 1.00 94.00 114 SER A O 1
ATOM 897 N N . TYR A 1 115 ? 4.450 -10.433 -9.743 1.00 94.25 115 TYR A N 1
ATOM 898 C CA . TYR A 1 115 ? 3.978 -11.769 -9.402 1.00 94.25 115 TYR A CA 1
ATOM 899 C C . TYR A 1 115 ? 4.237 -12.041 -7.929 1.00 94.25 115 TYR A C 1
ATOM 901 O O . TYR A 1 115 ? 5.334 -11.810 -7.420 1.00 94.25 115 TYR A O 1
ATOM 909 N N . ASN A 1 116 ? 3.222 -12.574 -7.267 1.00 93.38 116 ASN A N 1
ATOM 910 C CA . ASN A 1 116 ? 3.280 -12.966 -5.874 1.00 93.38 116 ASN A CA 1
ATOM 911 C C . ASN A 1 116 ? 2.813 -14.414 -5.748 1.00 93.38 116 ASN A C 1
ATOM 913 O O . ASN A 1 116 ? 1.868 -14.822 -6.425 1.00 93.38 116 ASN A O 1
ATOM 917 N N . ASP A 1 117 ? 3.452 -15.170 -4.869 1.00 92.62 117 ASP A N 1
ATOM 918 C CA . ASP A 1 117 ? 2.982 -16.490 -4.476 1.00 92.62 117 ASP A CA 1
ATOM 919 C C . ASP A 1 117 ? 1.887 -16.336 -3.425 1.00 92.62 117 ASP A C 1
ATOM 921 O O . ASP A 1 117 ? 2.065 -15.631 -2.431 1.00 92.62 117 ASP A O 1
ATOM 925 N N . LEU A 1 118 ? 0.757 -17.003 -3.635 1.00 88.12 118 LEU A N 1
ATOM 926 C CA . LEU A 1 118 ? -0.236 -17.233 -2.600 1.00 88.12 118 LEU A CA 1
ATOM 927 C C . LEU A 1 118 ? 0.335 -18.264 -1.626 1.00 88.12 118 LEU A C 1
ATOM 929 O O . LEU A 1 118 ? 0.596 -19.410 -1.994 1.00 88.12 118 LEU A O 1
ATOM 933 N N . ILE A 1 119 ? 0.499 -17.857 -0.375 1.00 89.50 119 ILE A N 1
ATOM 934 C CA . ILE A 1 119 ? 1.042 -18.700 0.686 1.00 89.50 119 ILE A CA 1
ATOM 935 C C . ILE A 1 119 ? 0.013 -18.879 1.795 1.00 89.50 119 ILE A C 1
ATOM 937 O O . ILE A 1 119 ? -0.866 -18.041 1.991 1.00 89.50 119 ILE A O 1
ATOM 941 N N . PHE A 1 120 ? 0.142 -19.972 2.540 1.00 90.06 120 PHE A N 1
ATOM 942 C CA . PHE A 1 120 ? -0.663 -20.228 3.726 1.00 90.06 120 PHE A CA 1
ATOM 943 C C . PHE A 1 120 ? 0.254 -20.409 4.926 1.00 90.06 120 PHE A C 1
ATOM 945 O O . PHE A 1 120 ? 1.282 -21.083 4.828 1.00 90.06 120 PHE A O 1
ATOM 952 N N . ASP A 1 121 ? -0.114 -19.813 6.055 1.00 89.06 121 ASP A N 1
ATOM 953 C CA . ASP A 1 121 ? 0.581 -20.082 7.309 1.00 89.06 121 ASP A CA 1
ATOM 954 C C . ASP A 1 121 ? 0.273 -21.499 7.834 1.00 89.06 121 ASP A C 1
ATOM 956 O O . ASP A 1 121 ? -0.563 -22.232 7.296 1.00 89.06 121 ASP A O 1
ATOM 960 N N . ALA A 1 122 ? 0.931 -21.893 8.929 1.00 89.31 122 ALA A N 1
ATOM 961 C CA . ALA A 1 122 ? 0.730 -23.199 9.565 1.00 89.31 122 ALA A CA 1
ATOM 962 C C . ALA A 1 122 ? -0.711 -23.439 10.070 1.00 89.31 122 ALA A C 1
ATOM 964 O O . ALA A 1 122 ? -1.051 -24.556 10.460 1.00 89.31 122 ALA A O 1
ATOM 965 N N . HIS A 1 123 ? -1.553 -22.406 10.072 1.00 88.94 123 HIS A N 1
ATOM 966 C CA . HIS A 1 123 ? -2.940 -22.433 10.518 1.00 88.94 123 HIS A CA 1
ATOM 967 C C . HIS A 1 123 ? -3.934 -22.317 9.353 1.00 88.94 123 HIS A C 1
ATOM 969 O O . HIS A 1 123 ? -5.138 -22.344 9.586 1.00 88.94 123 HIS A O 1
ATOM 975 N N . GLY A 1 124 ? -3.451 -22.232 8.109 1.00 87.56 124 GLY A N 1
ATOM 976 C CA . GLY A 1 124 ? -4.273 -22.167 6.906 1.00 87.56 124 GLY A CA 1
ATOM 977 C C . GLY A 1 124 ? -4.774 -20.768 6.540 1.00 87.56 124 GLY A C 1
ATOM 978 O O . GLY A 1 124 ? -5.637 -20.666 5.664 1.00 87.56 124 GLY A O 1
ATOM 979 N N . ASN A 1 125 ? -4.269 -19.701 7.170 1.00 89.56 125 ASN A N 1
ATOM 980 C CA . ASN A 1 125 ? -4.599 -18.331 6.766 1.00 89.56 125 ASN A CA 1
ATOM 981 C C . ASN A 1 125 ? -3.811 -17.950 5.515 1.00 89.56 125 ASN A C 1
ATOM 983 O O . ASN A 1 125 ? -2.608 -18.210 5.442 1.00 89.56 125 ASN A O 1
ATOM 987 N N . ALA A 1 126 ? -4.481 -17.328 4.548 1.00 86.50 126 ALA A N 1
ATOM 988 C CA . ALA A 1 126 ? -3.838 -16.893 3.319 1.00 86.50 126 ALA A CA 1
ATOM 989 C C . ALA A 1 126 ? -3.031 -15.608 3.533 1.00 86.50 126 ALA A C 1
ATOM 991 O O . ALA A 1 126 ? -3.466 -14.669 4.199 1.00 86.50 126 ALA A O 1
ATOM 992 N N . SER A 1 127 ? -1.875 -15.552 2.887 1.00 87.19 127 SER A N 1
ATOM 993 C CA . SER A 1 127 ? -1.079 -14.350 2.675 1.00 87.19 127 SER A CA 1
ATOM 994 C C . SER A 1 127 ? -0.445 -14.430 1.287 1.00 87.19 127 SER A C 1
ATOM 996 O O . SER A 1 127 ? -0.712 -15.356 0.517 1.00 87.19 127 SER A O 1
ATOM 998 N N . TYR A 1 128 ? 0.379 -13.457 0.934 1.00 88.69 128 TYR A N 1
ATOM 999 C CA . TYR A 1 128 ? 1.127 -13.492 -0.308 1.00 88.69 128 TYR A CA 1
ATOM 1000 C C . TYR A 1 128 ? 2.563 -13.051 -0.088 1.00 88.69 128 TYR A C 1
ATOM 1002 O O . TYR A 1 128 ? 2.858 -12.265 0.812 1.00 88.69 128 TYR A O 1
ATOM 1010 N N . TYR A 1 129 ? 3.455 -13.560 -0.926 1.00 90.81 129 TYR A N 1
ATOM 1011 C CA . TYR A 1 129 ? 4.855 -13.174 -0.908 1.00 90.81 129 TYR A CA 1
ATOM 1012 C C . TYR A 1 129 ? 5.300 -12.762 -2.299 1.00 90.81 129 TYR A C 1
ATOM 1014 O O . TYR A 1 129 ? 4.960 -13.420 -3.280 1.00 90.81 129 TYR A O 1
ATOM 1022 N N . TRP A 1 130 ? 6.049 -11.666 -2.391 1.00 93.00 130 TRP A N 1
ATOM 1023 C CA . TRP A 1 130 ? 6.594 -11.217 -3.666 1.00 93.00 130 TRP A CA 1
ATOM 1024 C C . TRP A 1 130 ? 7.528 -12.286 -4.241 1.00 93.00 130 TRP A C 1
ATOM 1026 O O . TRP A 1 130 ? 8.432 -12.755 -3.549 1.00 93.00 130 TRP A O 1
ATOM 1036 N N . ARG A 1 131 ? 7.306 -12.663 -5.504 1.00 95.00 131 ARG A N 1
ATOM 1037 C CA . ARG A 1 131 ? 8.111 -13.664 -6.210 1.00 95.00 131 ARG A CA 1
ATOM 1038 C C . ARG A 1 131 ? 9.081 -13.003 -7.176 1.00 95.00 131 ARG A C 1
ATOM 1040 O O . ARG A 1 131 ? 10.285 -13.218 -7.088 1.00 95.00 131 ARG A O 1
ATOM 1047 N N . GLU A 1 132 ? 8.551 -12.233 -8.122 1.00 95.94 132 GLU A N 1
ATOM 1048 C CA . GLU A 1 132 ? 9.347 -11.645 -9.200 1.00 95.94 132 GLU A CA 1
ATOM 1049 C C . GLU A 1 132 ? 8.616 -10.470 -9.881 1.00 95.94 132 GLU A C 1
ATOM 1051 O O . GLU A 1 132 ? 7.381 -10.381 -9.823 1.00 95.94 132 GLU A O 1
ATOM 1056 N N . PRO A 1 133 ? 9.353 -9.565 -10.553 1.00 96.75 133 PRO A N 1
ATOM 1057 C CA . PRO A 1 133 ? 8.750 -8.472 -11.302 1.00 96.75 133 PRO A CA 1
ATOM 1058 C C . PRO A 1 133 ? 8.167 -8.948 -12.637 1.00 96.75 133 PRO A C 1
ATOM 1060 O O . PRO A 1 133 ? 8.695 -9.861 -13.274 1.00 96.75 133 PRO A O 1
ATOM 1063 N N . LYS A 1 134 ? 7.117 -8.275 -13.116 1.00 95.06 134 LYS A N 1
ATOM 1064 C CA . LYS A 1 134 ? 6.483 -8.545 -14.416 1.00 95.06 134 LYS A CA 1
ATOM 1065 C C . LYS A 1 134 ? 6.657 -7.416 -15.436 1.00 95.06 134 LYS A C 1
ATOM 1067 O O . LYS A 1 134 ? 6.619 -7.692 -16.637 1.00 95.06 134 LYS A O 1
ATOM 1072 N N . ILE A 1 135 ? 6.868 -6.176 -14.995 1.00 95.81 135 ILE A N 1
ATOM 1073 C CA . ILE A 1 135 ? 7.098 -5.024 -15.878 1.00 95.81 135 ILE A CA 1
ATOM 1074 C C . ILE A 1 135 ? 8.590 -4.701 -15.881 1.00 95.81 135 ILE A C 1
ATOM 1076 O O . ILE A 1 135 ? 9.062 -3.843 -15.143 1.00 95.81 135 ILE A O 1
ATOM 1080 N N . THR A 1 136 ? 9.364 -5.398 -16.709 1.00 95.19 136 THR A N 1
ATOM 1081 C CA . THR A 1 136 ? 10.833 -5.285 -16.699 1.00 95.19 136 THR A CA 1
ATOM 1082 C C . THR A 1 136 ? 11.393 -4.373 -17.787 1.00 95.19 136 THR A C 1
ATOM 1084 O O . THR A 1 136 ? 12.606 -4.151 -17.829 1.00 95.19 136 THR A O 1
ATOM 1087 N N . THR A 1 137 ? 10.529 -3.840 -18.658 1.00 96.94 137 THR A N 1
ATOM 1088 C CA . THR A 1 137 ? 10.878 -2.981 -19.801 1.00 96.94 137 THR A CA 1
ATOM 1089 C C . THR A 1 137 ? 9.845 -1.859 -20.017 1.00 96.94 137 THR A C 1
ATOM 1091 O O . THR A 1 137 ? 8.686 -2.016 -19.617 1.00 96.94 137 THR A O 1
ATOM 1094 N N . PRO A 1 138 ? 10.213 -0.733 -20.666 1.00 97.62 138 PRO A N 1
ATOM 1095 C CA . PRO A 1 138 ? 9.268 0.319 -21.049 1.00 97.62 138 PRO A CA 1
ATOM 1096 C C . PRO A 1 138 ? 8.124 -0.186 -21.935 1.00 97.62 138 PRO A C 1
ATOM 1098 O O . PRO A 1 138 ? 6.984 0.241 -21.781 1.00 97.62 138 PRO A O 1
ATOM 1101 N N . GLU A 1 139 ? 8.400 -1.127 -22.837 1.00 97.81 139 GLU A N 1
ATOM 1102 C CA . GLU A 1 139 ? 7.397 -1.687 -23.740 1.00 97.81 139 GLU A CA 1
ATOM 1103 C C . GLU A 1 139 ? 6.364 -2.535 -22.988 1.00 97.81 139 GLU A C 1
ATOM 1105 O O . GLU A 1 139 ? 5.182 -2.507 -23.328 1.00 97.81 139 GLU A O 1
ATOM 1110 N N . GLU A 1 140 ? 6.790 -3.288 -21.967 1.00 97.25 140 GLU A N 1
ATOM 1111 C CA . GLU A 1 140 ? 5.875 -4.005 -21.071 1.00 97.25 140 GLU A CA 1
ATOM 1112 C C . GLU A 1 140 ? 5.047 -3.037 -20.227 1.00 97.25 140 GLU A C 1
ATOM 1114 O O . GLU A 1 140 ? 3.852 -3.266 -20.055 1.00 97.25 140 GLU A O 1
ATOM 1119 N N . TYR A 1 141 ? 5.653 -1.943 -19.755 1.00 97.50 141 TYR A N 1
ATOM 1120 C CA . TYR A 1 141 ? 4.949 -0.897 -19.012 1.00 97.50 141 TYR A CA 1
ATOM 1121 C C . TYR A 1 141 ? 3.845 -0.265 -19.863 1.00 97.50 141 TYR A C 1
ATOM 1123 O O . TYR A 1 141 ? 2.704 -0.154 -19.424 1.00 97.50 141 TYR A O 1
ATOM 1131 N N . ASP A 1 142 ? 4.153 0.109 -21.104 1.00 96.81 142 ASP A N 1
ATOM 1132 C CA . ASP A 1 142 ? 3.182 0.754 -21.991 1.00 96.81 142 ASP A CA 1
ATOM 1133 C C . ASP A 1 142 ? 2.039 -0.183 -22.408 1.00 96.81 142 ASP A C 1
ATOM 1135 O O . ASP A 1 142 ? 0.934 0.280 -22.692 1.00 96.81 142 ASP A O 1
ATOM 1139 N N . LYS A 1 143 ? 2.279 -1.499 -22.403 1.00 96.31 143 LYS A N 1
ATOM 1140 C CA . LYS A 1 143 ? 1.272 -2.532 -22.692 1.00 96.31 143 LYS A CA 1
ATOM 1141 C C . LYS A 1 143 ? 0.534 -3.035 -21.452 1.00 96.31 143 LYS A C 1
ATOM 1143 O O . LYS A 1 143 ? -0.325 -3.903 -21.584 1.00 96.31 143 LYS A O 1
ATOM 1148 N N . TRP A 1 144 ? 0.867 -2.554 -20.257 1.00 94.88 144 TRP A N 1
ATOM 1149 C CA . TRP A 1 144 ? 0.281 -3.073 -19.028 1.00 94.88 144 TRP A CA 1
ATOM 1150 C C . TRP A 1 144 ? -1.166 -2.600 -18.853 1.00 94.88 144 TRP A C 1
ATOM 1152 O O . TRP A 1 144 ? -1.438 -1.438 -18.551 1.00 94.88 144 TRP A O 1
ATOM 1162 N N . GLU A 1 145 ? -2.112 -3.520 -19.025 1.00 90.69 145 GLU A N 1
ATOM 1163 C CA . GLU A 1 145 ? -3.551 -3.219 -19.025 1.00 90.69 145 GLU A CA 1
ATOM 1164 C C . GLU A 1 145 ? -4.152 -3.096 -17.616 1.00 90.69 145 GLU A C 1
ATOM 1166 O O . GLU A 1 145 ? -5.280 -2.629 -17.455 1.00 90.69 145 GLU A O 1
ATOM 1171 N N . TYR A 1 146 ? -3.410 -3.522 -16.591 1.00 90.75 146 TYR A N 1
ATOM 1172 C CA . TYR A 1 146 ? -3.926 -3.665 -15.229 1.00 90.75 146 TYR A CA 1
ATOM 1173 C C . TYR A 1 146 ? -3.659 -2.465 -14.328 1.00 90.75 146 TYR A C 1
ATOM 1175 O O . TYR A 1 146 ? -4.086 -2.496 -13.177 1.00 90.75 146 TYR A O 1
ATOM 1183 N N . PHE A 1 147 ? -2.985 -1.414 -14.805 1.00 93.56 147 PHE A N 1
ATOM 1184 C CA . PHE A 1 147 ? -2.739 -0.251 -13.955 1.00 93.56 147 PHE A CA 1
ATOM 1185 C C . PHE A 1 147 ? -4.046 0.269 -13.346 1.00 93.56 147 PHE A C 1
ATOM 1187 O O . PHE A 1 147 ? -5.048 0.417 -14.058 1.00 93.56 147 PHE A O 1
ATOM 1194 N N . PRO A 1 148 ? -4.065 0.541 -12.031 1.00 91.88 148 PRO A N 1
ATOM 1195 C CA . PRO A 1 148 ? -5.293 0.933 -11.379 1.00 91.88 148 PRO A CA 1
ATOM 1196 C C . PRO A 1 148 ? -5.660 2.347 -11.822 1.00 91.88 148 PRO A C 1
ATOM 1198 O O . PRO A 1 148 ? -4.823 3.244 -11.861 1.00 91.88 148 PRO A O 1
ATOM 1201 N N . ASP A 1 149 ? -6.938 2.553 -12.127 1.00 93.38 149 ASP A N 1
ATOM 1202 C CA . ASP A 1 149 ? -7.492 3.882 -12.373 1.00 93.38 149 ASP A CA 1
ATOM 1203 C C . ASP A 1 149 ? -7.438 4.688 -11.057 1.00 93.38 149 ASP A C 1
ATOM 1205 O O . ASP A 1 149 ? -8.083 4.276 -10.076 1.00 93.38 149 ASP A O 1
ATOM 1209 N N . PRO A 1 150 ? -6.680 5.801 -10.997 1.00 94.88 150 PRO A N 1
ATOM 1210 C CA . PRO A 1 150 ? -6.509 6.566 -9.765 1.00 94.88 150 PRO A CA 1
ATOM 1211 C C . PRO A 1 150 ? -7.823 7.119 -9.201 1.00 94.88 150 PRO A C 1
ATOM 1213 O O . PRO A 1 150 ? -8.031 7.092 -7.990 1.00 94.88 150 PRO A O 1
ATOM 1216 N N . ASP A 1 151 ? -8.756 7.550 -10.055 1.00 97.06 151 ASP A N 1
ATOM 1217 C CA . ASP A 1 151 ? -10.030 8.138 -9.626 1.00 97.06 151 ASP A CA 1
ATOM 1218 C C . ASP A 1 151 ? -11.000 7.073 -9.115 1.00 97.06 151 ASP A C 1
ATOM 1220 O O . ASP A 1 151 ? -11.719 7.276 -8.129 1.00 97.06 151 ASP A O 1
ATOM 1224 N N . LYS A 1 152 ? -11.026 5.898 -9.755 1.00 94.62 152 LYS A N 1
ATOM 1225 C CA . LYS A 1 152 ? -11.786 4.754 -9.230 1.00 94.62 152 LYS A CA 1
ATOM 1226 C C . LYS A 1 152 ? -11.213 4.293 -7.894 1.00 94.62 152 LYS A C 1
ATOM 1228 O O . LYS A 1 152 ? -11.984 4.033 -6.970 1.00 94.62 152 LYS A O 1
ATOM 1233 N N . SER A 1 153 ? -9.889 4.237 -7.780 1.00 94.62 153 SER A N 1
ATOM 1234 C CA . SER A 1 153 ? -9.199 3.818 -6.558 1.00 94.62 153 SER A CA 1
ATOM 1235 C C . SER A 1 153 ? -9.437 4.799 -5.413 1.00 94.62 153 SER A C 1
ATOM 1237 O O . SER A 1 153 ? -9.774 4.370 -4.313 1.00 94.62 153 SER A O 1
ATOM 1239 N N . ALA A 1 154 ? -9.401 6.106 -5.680 1.00 97.00 154 ALA A N 1
ATOM 1240 C CA . ALA A 1 154 ? -9.766 7.147 -4.722 1.00 97.00 154 ALA A CA 1
ATOM 1241 C C . ALA A 1 154 ? -11.215 7.000 -4.226 1.00 97.00 154 ALA A C 1
ATOM 1243 O O . ALA A 1 154 ? -11.473 7.031 -3.025 1.00 97.00 154 ALA A O 1
ATOM 1244 N N . LYS A 1 155 ? -12.177 6.739 -5.123 1.00 97.25 155 LYS A N 1
ATOM 1245 C CA . LYS A 1 155 ? -13.574 6.475 -4.726 1.00 97.25 155 LYS A CA 1
ATOM 1246 C C . LYS A 1 155 ? -13.711 5.221 -3.862 1.00 97.25 155 LYS A C 1
ATOM 1248 O O . LYS A 1 155 ? -14.543 5.193 -2.954 1.00 97.25 155 LYS A O 1
ATOM 1253 N N . GLU A 1 156 ? -12.951 4.167 -4.157 1.00 95.19 156 GLU A N 1
ATOM 1254 C CA . GLU A 1 156 ? -12.925 2.957 -3.329 1.00 95.19 156 GLU A CA 1
ATOM 1255 C C . GLU A 1 156 ? -12.307 3.228 -1.950 1.00 95.19 156 GLU A C 1
ATOM 1257 O O . GLU A 1 156 ? -12.888 2.809 -0.945 1.00 95.19 156 GLU A O 1
ATOM 1262 N N . ALA A 1 157 ? -11.195 3.965 -1.904 1.00 96.62 157 ALA A N 1
ATOM 1263 C CA . ALA A 1 157 ? -10.517 4.381 -0.681 1.00 96.62 157 ALA A CA 1
ATOM 1264 C C . ALA A 1 157 ? -11.441 5.215 0.210 1.00 96.62 157 ALA A C 1
ATOM 1266 O O . ALA A 1 157 ? -11.648 4.856 1.367 1.00 96.62 157 ALA A O 1
ATOM 1267 N N . TYR A 1 158 ? -12.089 6.244 -0.349 1.00 98.19 158 TYR A N 1
ATOM 1268 C CA . TYR A 1 158 ? -13.064 7.068 0.366 1.00 98.19 158 TYR A CA 1
ATOM 1269 C C . TYR A 1 158 ? -14.150 6.207 1.013 1.00 98.19 158 TYR A C 1
ATOM 1271 O O . TYR A 1 158 ? -14.398 6.301 2.211 1.00 98.19 158 TYR A O 1
ATOM 1279 N N . LYS A 1 159 ? -14.791 5.322 0.237 1.00 97.94 159 LYS A N 1
ATOM 1280 C CA . LYS A 1 159 ? -15.880 4.469 0.742 1.00 97.94 159 LYS A CA 1
ATOM 1281 C C . LYS A 1 159 ? -15.415 3.546 1.863 1.00 97.94 159 LYS A C 1
ATOM 1283 O O . LYS A 1 159 ? -16.145 3.361 2.835 1.00 97.94 159 LYS A O 1
ATOM 1288 N N . PHE A 1 160 ? -14.236 2.947 1.709 1.00 97.50 160 PHE A N 1
ATOM 1289 C CA . PHE A 1 160 ? -13.668 2.065 2.718 1.00 97.50 160 PHE A CA 1
ATOM 1290 C C . PHE A 1 160 ? -13.355 2.838 3.999 1.00 97.50 160 PHE A C 1
ATOM 1292 O O . PHE A 1 160 ? -13.916 2.525 5.046 1.00 97.50 160 PHE A O 1
ATOM 1299 N N . TYR A 1 161 ? -12.552 3.897 3.910 1.00 98.12 161 TYR A N 1
ATOM 1300 C CA . TYR A 1 161 ? -12.133 4.654 5.084 1.00 98.12 161 TYR A CA 1
ATOM 1301 C C . TYR A 1 161 ? -13.270 5.430 5.736 1.00 98.12 161 TYR A C 1
ATOM 1303 O O . TYR A 1 161 ? -13.268 5.586 6.950 1.00 98.12 161 TYR A O 1
ATOM 1311 N N . LYS A 1 162 ? -14.309 5.818 4.987 1.00 98.31 162 LYS A N 1
ATOM 1312 C CA . LYS A 1 162 ? -15.510 6.415 5.580 1.00 98.31 162 LYS A CA 1
ATOM 1313 C C . LYS A 1 162 ? -16.214 5.422 6.498 1.00 98.31 162 LYS A C 1
ATOM 1315 O O . LYS A 1 162 ? -16.683 5.812 7.563 1.00 98.31 162 LYS A O 1
ATOM 1320 N N . LYS A 1 163 ? -16.263 4.144 6.102 1.00 98.12 163 LYS A N 1
ATOM 1321 C CA . LYS A 1 163 ? -16.808 3.061 6.926 1.00 98.12 163 LYS A CA 1
ATOM 1322 C C . LYS A 1 163 ? -15.908 2.770 8.128 1.00 98.12 163 LYS A C 1
ATOM 1324 O O . LYS A 1 163 ? -16.419 2.732 9.237 1.00 98.12 163 LYS A O 1
ATOM 1329 N N . ILE A 1 164 ? -14.600 2.606 7.914 1.00 97.75 164 ILE A N 1
ATOM 1330 C CA . ILE A 1 164 ? -13.626 2.347 8.990 1.00 97.75 164 ILE A CA 1
ATOM 1331 C C . ILE A 1 164 ? -13.655 3.464 10.035 1.00 97.75 164 ILE A C 1
ATOM 1333 O O . ILE A 1 164 ? -13.768 3.191 11.224 1.00 97.75 164 ILE A O 1
ATOM 1337 N N . ASN A 1 165 ? -13.637 4.724 9.601 1.00 96.94 165 ASN A N 1
ATOM 1338 C CA . ASN A 1 165 ? -13.671 5.866 10.504 1.00 96.94 165 ASN A CA 1
ATOM 1339 C C . ASN A 1 165 ? -15.009 5.977 11.251 1.00 96.94 165 ASN A C 1
ATOM 1341 O O . ASN A 1 165 ? -15.017 6.260 12.442 1.00 96.94 165 ASN A O 1
ATOM 1345 N N . ALA A 1 166 ? -16.140 5.715 10.583 1.00 97.62 166 ALA A N 1
ATOM 1346 C CA . ALA A 1 166 ? -17.448 5.692 11.243 1.00 97.62 166 ALA A CA 1
ATOM 1347 C C . ALA A 1 166 ? -17.569 4.578 12.294 1.00 97.62 166 ALA A C 1
ATOM 1349 O O . ALA A 1 166 ? -18.338 4.712 13.239 1.00 97.62 166 ALA A O 1
ATOM 1350 N N . GLU A 1 167 ? -16.847 3.477 12.104 1.00 97.56 167 GLU A N 1
ATOM 1351 C CA . GLU A 1 167 ? -16.915 2.318 12.982 1.00 97.56 167 GLU A CA 1
ATOM 1352 C C . GLU A 1 167 ? -15.936 2.386 14.155 1.00 97.56 167 GLU A C 1
ATOM 1354 O O . GLU A 1 167 ? -16.299 1.995 15.257 1.00 97.56 167 GLU A O 1
ATOM 1359 N N . PHE A 1 168 ? -14.714 2.868 13.925 1.00 97.25 168 PHE A N 1
ATOM 1360 C CA . PHE A 1 168 ? -13.617 2.768 14.891 1.00 97.25 168 PHE A CA 1
ATOM 1361 C C . PHE A 1 168 ? -12.986 4.118 15.257 1.00 97.25 168 PHE A C 1
ATOM 1363 O O . PHE A 1 168 ? -12.312 4.215 16.277 1.00 97.25 168 PHE A O 1
ATOM 1370 N N . GLY A 1 169 ? -13.190 5.170 14.456 1.00 95.38 169 GLY A N 1
ATOM 1371 C CA . GLY A 1 169 ? -12.411 6.416 14.531 1.00 95.38 169 GLY A CA 1
ATOM 1372 C C . GLY A 1 169 ? -12.583 7.240 15.812 1.00 95.38 169 GLY A C 1
ATOM 1373 O O . GLY A 1 169 ? -11.789 8.142 16.055 1.00 95.38 169 GLY A O 1
ATOM 1374 N N . ASN A 1 170 ? -13.592 6.928 16.633 1.00 95.38 170 ASN A N 1
ATOM 1375 C CA . ASN A 1 170 ? -13.792 7.545 17.951 1.00 95.38 170 ASN A CA 1
ATOM 1376 C C . ASN A 1 170 ? -13.082 6.788 19.088 1.00 95.38 170 ASN A C 1
ATOM 1378 O O . ASN A 1 170 ? -13.042 7.277 20.210 1.00 95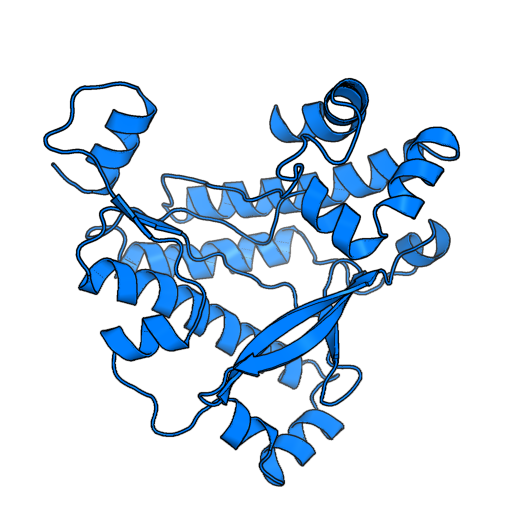.38 170 ASN A O 1
ATOM 1382 N N . GLU A 1 171 ? -12.598 5.570 18.836 1.00 97.56 171 GLU A N 1
ATOM 1383 C CA . GLU A 1 171 ? -12.021 4.692 19.863 1.00 97.56 171 GLU A CA 1
ATOM 1384 C C . GLU A 1 171 ? -10.556 4.341 19.580 1.00 97.56 171 GLU A C 1
ATOM 1386 O O . GLU A 1 171 ? -9.830 3.944 20.488 1.00 97.56 171 GLU A O 1
ATOM 1391 N N . ILE A 1 172 ? -10.109 4.487 18.332 1.00 97.94 172 ILE A N 1
ATOM 1392 C CA . ILE A 1 172 ? -8.729 4.258 17.910 1.00 97.94 172 ILE A CA 1
ATOM 1393 C C . ILE A 1 172 ? -8.371 5.207 16.764 1.00 97.94 172 ILE A C 1
ATOM 1395 O O . ILE A 1 172 ? -9.179 5.468 15.870 1.00 97.94 172 ILE A O 1
ATOM 1399 N N . CYS A 1 173 ? -7.140 5.714 16.770 1.00 98.12 173 CYS A N 1
ATOM 1400 C CA . CYS A 1 173 ? -6.628 6.530 15.681 1.00 98.12 173 CYS A CA 1
ATOM 1401 C C . CYS A 1 173 ? -6.370 5.660 14.442 1.00 98.12 173 CYS A C 1
ATOM 1403 O O . CYS A 1 173 ? -5.620 4.681 14.483 1.00 98.12 173 CYS A O 1
ATOM 1405 N N . ILE A 1 174 ? -6.988 6.026 13.321 1.00 97.81 174 ILE A N 1
ATOM 1406 C CA . ILE A 1 174 ? -6.844 5.311 12.050 1.00 97.81 174 ILE A CA 1
ATOM 1407 C C . ILE A 1 174 ? -5.656 5.880 11.280 1.00 97.81 174 ILE A C 1
ATOM 1409 O O . ILE A 1 174 ? -5.673 7.051 10.895 1.00 97.81 174 ILE A O 1
ATOM 1413 N N . PHE A 1 175 ? -4.658 5.037 11.021 1.00 97.00 175 PHE A N 1
ATOM 1414 C CA . PHE A 1 175 ? -3.535 5.360 10.147 1.00 97.00 175 PHE A CA 1
ATOM 1415 C C . PHE A 1 175 ? -3.879 4.873 8.743 1.00 97.00 175 PHE A C 1
ATOM 1417 O O . PHE A 1 175 ? -3.857 3.675 8.457 1.00 97.00 175 PHE A O 1
ATOM 1424 N N . GLY A 1 176 ? -4.266 5.808 7.877 1.00 95.44 176 GLY A N 1
ATOM 1425 C CA . GLY A 1 176 ? -4.712 5.494 6.527 1.00 95.44 176 GLY A CA 1
ATOM 1426 C C . GLY A 1 176 ? -3.560 5.233 5.569 1.00 95.44 176 GLY A C 1
ATOM 1427 O O . GLY A 1 176 ? -2.613 6.014 5.485 1.00 95.44 176 GLY A O 1
ATOM 1428 N N . GLU A 1 177 ? -3.706 4.166 4.791 1.00 94.19 177 GLU A N 1
ATOM 1429 C CA . GLU A 1 177 ? -2.864 3.850 3.644 1.00 94.19 177 GLU A CA 1
ATOM 1430 C C . GLU A 1 177 ? -3.649 3.109 2.555 1.00 94.19 177 GLU A C 1
ATOM 1432 O O . GLU A 1 177 ? -4.473 2.228 2.832 1.00 94.19 177 GLU A O 1
ATOM 1437 N N . VAL A 1 178 ? -3.363 3.422 1.292 1.00 93.88 178 VAL A N 1
ATOM 1438 C CA . VAL A 1 178 ? -3.798 2.618 0.146 1.00 93.88 178 VAL A CA 1
ATOM 1439 C C . VAL A 1 178 ? -2.573 2.162 -0.618 1.00 93.88 178 VAL A C 1
ATOM 1441 O O . VAL A 1 178 ? -2.004 2.945 -1.379 1.00 93.88 178 VAL A O 1
ATOM 1444 N N . TYR A 1 179 ? -2.241 0.882 -0.436 1.00 86.50 179 TYR A N 1
ATOM 1445 C CA . TYR A 1 179 ? -1.109 0.194 -1.060 1.00 86.50 179 TYR A CA 1
ATOM 1446 C C . TYR A 1 179 ? 0.257 0.872 -0.800 1.00 86.50 179 TYR A C 1
ATOM 1448 O O . TYR A 1 179 ? 0.309 2.035 -0.422 1.00 86.50 179 TYR A O 1
ATOM 1456 N N . GLY A 1 180 ? 1.368 0.150 -0.950 1.00 85.75 180 GLY A N 1
ATOM 1457 C CA . GLY A 1 180 ? 2.704 0.641 -0.578 1.00 85.75 180 GLY A CA 1
ATOM 1458 C C . GLY A 1 180 ? 3.136 1.930 -1.292 1.00 85.75 180 GLY A C 1
ATOM 1459 O O . GLY A 1 180 ? 2.439 2.484 -2.153 1.00 85.75 180 GLY A O 1
ATOM 1460 N N . GLY A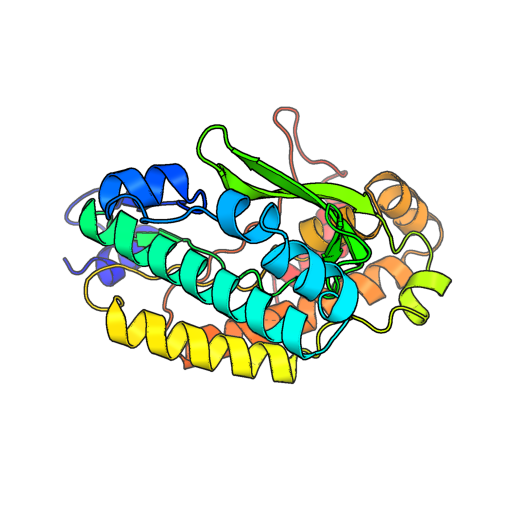 1 181 ? 4.283 2.468 -0.902 1.00 93.19 181 GLY A N 1
ATOM 1461 C CA . GLY A 1 181 ? 4.811 3.712 -1.443 1.00 93.19 181 GLY A CA 1
ATOM 1462 C C . GLY A 1 181 ? 5.327 3.609 -2.887 1.00 93.19 181 GLY A C 1
ATOM 1463 O O . GLY A 1 181 ? 5.430 2.508 -3.447 1.00 93.19 181 GLY A O 1
ATOM 1464 N N . PRO A 1 182 ? 5.589 4.756 -3.545 1.00 95.31 182 PRO A N 1
ATOM 1465 C CA . PRO A 1 182 ? 6.091 4.811 -4.914 1.00 95.31 182 PRO A CA 1
ATOM 1466 C C . PRO A 1 182 ? 7.413 4.066 -5.134 1.00 95.31 182 PRO A C 1
ATOM 1468 O O . PRO A 1 182 ? 7.619 3.506 -6.211 1.00 95.31 182 PRO A O 1
ATOM 1471 N N . TYR A 1 183 ? 8.325 4.046 -4.162 1.00 96.00 183 TYR A N 1
ATOM 1472 C CA . TYR A 1 183 ? 9.582 3.316 -4.315 1.00 96.00 183 TYR A CA 1
ATOM 1473 C C . TYR A 1 183 ? 9.362 1.805 -4.233 1.00 96.00 183 TYR A C 1
ATOM 1475 O O . TYR A 1 183 ? 9.758 1.075 -5.147 1.00 96.00 183 TYR A O 1
ATOM 1483 N N . GLN A 1 184 ? 8.666 1.357 -3.187 1.00 94.31 184 GLN A N 1
ATOM 1484 C CA . GLN A 1 184 ? 8.349 -0.039 -2.939 1.00 94.31 184 GLN A CA 1
ATOM 1485 C C . GLN A 1 184 ? 7.611 -0.646 -4.120 1.00 94.31 184 GLN A C 1
ATOM 1487 O O . GLN A 1 184 ? 8.046 -1.641 -4.696 1.00 94.31 184 GLN A O 1
ATOM 1492 N N . THR A 1 185 ? 6.539 0.025 -4.538 1.00 95.06 185 THR A N 1
ATOM 1493 C CA . THR A 1 185 ? 5.722 -0.421 -5.662 1.00 95.06 185 THR A CA 1
ATOM 1494 C C . THR A 1 185 ? 6.546 -0.538 -6.938 1.00 95.06 185 THR A C 1
ATOM 1496 O O . THR A 1 185 ? 6.400 -1.503 -7.685 1.00 95.06 185 THR A O 1
ATOM 1499 N N . MET A 1 186 ? 7.438 0.416 -7.216 1.00 95.94 186 MET A N 1
ATOM 1500 C CA . MET A 1 186 ? 8.275 0.328 -8.408 1.00 95.94 186 MET A CA 1
ATOM 1501 C C . MET A 1 186 ? 9.245 -0.853 -8.332 1.00 95.94 186 MET A C 1
ATOM 1503 O O . MET A 1 186 ? 9.363 -1.595 -9.311 1.00 95.94 186 MET A O 1
ATOM 1507 N N . PHE A 1 187 ? 9.923 -1.066 -7.197 1.00 94.19 187 PHE A N 1
ATOM 1508 C CA . PHE A 1 187 ? 10.883 -2.167 -7.105 1.00 94.19 187 PHE A CA 1
ATOM 1509 C C . PHE A 1 187 ? 10.196 -3.525 -7.177 1.00 94.19 187 PHE A C 1
ATOM 1511 O O . PHE A 1 187 ? 10.757 -4.427 -7.798 1.00 94.19 187 PHE A O 1
ATOM 1518 N N . THR A 1 188 ? 8.995 -3.688 -6.615 1.00 94.94 188 THR A N 1
ATOM 1519 C CA . THR A 1 188 ? 8.259 -4.955 -6.738 1.00 94.94 188 THR A CA 1
ATOM 1520 C C . THR A 1 188 ? 7.801 -5.193 -8.176 1.00 94.94 188 THR A C 1
ATOM 1522 O O . THR A 1 188 ? 7.800 -6.333 -8.638 1.00 94.94 188 THR A O 1
ATOM 1525 N N . SER A 1 189 ? 7.502 -4.120 -8.914 1.00 96.00 189 SER A N 1
ATOM 1526 C CA . SER A 1 189 ? 7.000 -4.191 -10.290 1.00 96.00 189 SER A CA 1
ATOM 1527 C C . SER A 1 189 ? 8.073 -4.518 -11.330 1.00 96.00 189 SER A C 1
ATOM 1529 O O . SER A 1 189 ? 7.812 -5.257 -12.280 1.00 96.00 189 SER A O 1
ATOM 1531 N N . MET A 1 190 ? 9.280 -3.954 -11.182 1.00 96.31 190 MET A N 1
ATOM 1532 C CA . MET A 1 190 ? 10.344 -4.065 -12.195 1.00 96.31 190 MET A CA 1
ATOM 1533 C C . MET A 1 190 ? 11.652 -4.688 -11.698 1.00 96.31 190 MET A C 1
ATOM 1535 O O . MET A 1 190 ? 12.489 -5.088 -12.507 1.00 96.31 190 MET A O 1
ATOM 1539 N N . GLY A 1 191 ? 11.829 -4.800 -10.382 1.00 95.62 191 GLY A N 1
ATOM 1540 C CA . GLY A 1 191 ? 13.052 -5.276 -9.748 1.00 95.62 191 GLY A CA 1
ATOM 1541 C C . GLY A 1 191 ? 14.125 -4.191 -9.617 1.00 95.62 191 GLY A C 1
ATOM 1542 O O . GLY A 1 191 ? 14.280 -3.311 -10.470 1.00 95.62 191 GLY A O 1
ATOM 1543 N N . LEU A 1 192 ? 14.927 -4.289 -8.553 1.00 94.44 192 LEU A N 1
ATOM 1544 C CA . LEU A 1 192 ? 16.000 -3.332 -8.251 1.00 94.44 192 LEU A CA 1
ATOM 1545 C C . LEU A 1 192 ? 17.055 -3.241 -9.364 1.00 94.44 192 LEU A C 1
ATOM 1547 O O . LEU A 1 192 ? 17.549 -2.154 -9.666 1.00 94.44 192 LEU A O 1
ATOM 1551 N N . GLU A 1 193 ? 17.374 -4.359 -10.020 1.00 95.19 193 GLU A N 1
ATOM 1552 C CA . GLU A 1 193 ? 18.347 -4.388 -11.118 1.00 95.19 193 GLU A CA 1
ATOM 1553 C C . GLU A 1 193 ? 17.902 -3.529 -12.307 1.00 95.19 193 GLU A C 1
ATOM 1555 O O . GLU A 1 193 ? 18.694 -2.764 -12.868 1.00 95.19 193 GLU A O 1
ATOM 1560 N N . LYS A 1 194 ? 16.618 -3.615 -12.679 1.00 97.19 194 LYS A N 1
ATOM 1561 C CA . LYS A 1 194 ? 16.059 -2.829 -13.783 1.00 97.19 194 LYS A CA 1
ATOM 1562 C C . LYS A 1 194 ? 15.915 -1.365 -13.406 1.00 97.19 194 LYS A C 1
ATOM 1564 O O . LYS A 1 194 ? 16.206 -0.522 -14.250 1.00 97.19 194 LYS A O 1
ATOM 1569 N N . ILE A 1 195 ? 15.572 -1.054 -12.154 1.00 96.69 195 ILE A N 1
ATOM 1570 C CA . ILE A 1 195 ? 15.624 0.325 -11.649 1.00 96.69 195 ILE A CA 1
ATOM 1571 C C . ILE A 1 195 ? 17.032 0.899 -11.845 1.00 96.69 195 ILE A C 1
ATOM 1573 O O . ILE A 1 195 ? 17.196 1.930 -12.497 1.00 96.69 195 ILE A O 1
ATOM 1577 N N . ALA A 1 196 ? 18.066 0.207 -11.358 1.00 95.75 196 ALA A N 1
ATOM 1578 C CA . ALA A 1 196 ? 19.450 0.666 -11.472 1.00 95.75 196 ALA A CA 1
ATOM 1579 C C . ALA A 1 196 ? 19.913 0.815 -12.935 1.00 95.75 196 ALA A C 1
ATOM 1581 O O . ALA A 1 196 ? 20.680 1.728 -13.261 1.00 95.75 196 ALA A O 1
ATOM 1582 N N . TYR A 1 197 ? 19.444 -0.063 -13.826 1.00 97.31 197 TYR A N 1
ATOM 1583 C CA . TYR A 1 197 ? 19.701 0.026 -15.262 1.00 97.31 197 TYR A CA 1
ATOM 1584 C C . TYR A 1 197 ? 19.025 1.252 -15.893 1.00 97.31 197 TYR A C 1
ATOM 1586 O O . TYR A 1 197 ? 19.694 2.058 -16.548 1.00 97.31 197 TYR A O 1
ATOM 1594 N N . TYR A 1 198 ? 17.716 1.425 -15.689 1.00 98.12 198 TYR A N 1
ATOM 1595 C CA . TYR A 1 198 ? 16.943 2.471 -16.355 1.00 98.12 198 TYR A CA 1
ATOM 1596 C C . TYR A 1 198 ? 17.175 3.861 -15.777 1.00 98.12 198 TYR A C 1
ATOM 1598 O O . TYR A 1 198 ? 17.162 4.803 -16.558 1.00 98.12 198 TYR A O 1
ATOM 1606 N N . ILE A 1 199 ? 17.546 4.009 -14.501 1.00 97.50 199 ILE A N 1
ATOM 1607 C CA . ILE A 1 199 ? 18.049 5.295 -13.980 1.00 97.50 199 ILE A CA 1
ATOM 1608 C C . ILE A 1 199 ? 19.184 5.839 -14.867 1.00 97.50 199 ILE A C 1
ATOM 1610 O O . ILE A 1 199 ? 19.249 7.035 -15.130 1.00 97.50 199 ILE A O 1
ATOM 1614 N N . ARG A 1 200 ? 20.068 4.967 -15.374 1.00 96.69 200 ARG A N 1
ATOM 1615 C CA . ARG A 1 200 ? 21.196 5.373 -16.231 1.00 96.69 200 ARG A CA 1
ATOM 1616 C C . ARG A 1 200 ? 20.854 5.420 -17.716 1.00 96.69 200 ARG A C 1
ATOM 1618 O O . ARG A 1 200 ? 21.425 6.226 -1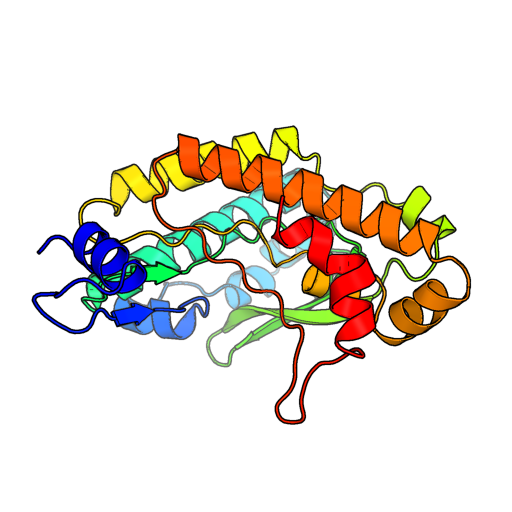8.443 1.00 96.69 200 ARG A O 1
ATOM 1625 N N . LYS A 1 201 ? 20.023 4.491 -18.193 1.00 97.94 201 LYS A N 1
ATOM 1626 C CA . LYS A 1 201 ? 19.793 4.274 -19.632 1.00 97.94 201 LYS A CA 1
ATOM 1627 C C . LYS A 1 201 ? 18.532 4.936 -20.168 1.00 97.94 201 LYS A C 1
ATOM 1629 O O . LYS A 1 201 ? 18.495 5.259 -21.349 1.00 97.94 201 LYS A O 1
ATOM 1634 N N . ASN A 1 202 ? 17.523 5.122 -19.328 1.00 97.94 202 ASN A N 1
ATOM 1635 C CA . ASN A 1 202 ? 16.264 5.765 -19.680 1.00 97.94 202 ASN A CA 1
ATOM 1636 C C . ASN A 1 202 ? 15.629 6.402 -18.424 1.00 97.94 202 ASN A C 1
ATOM 1638 O O . ASN A 1 202 ? 14.633 5.888 -17.910 1.00 97.94 202 ASN A O 1
ATOM 1642 N N . PRO A 1 203 ? 16.219 7.482 -17.879 1.00 97.75 203 PRO A N 1
ATOM 1643 C CA . PRO A 1 203 ? 15.728 8.107 -16.648 1.00 97.75 203 PRO A CA 1
ATOM 1644 C C . PRO A 1 203 ? 14.291 8.625 -16.786 1.00 97.75 203 PRO A C 1
ATOM 1646 O O . PRO A 1 203 ? 13.533 8.589 -15.820 1.00 97.75 203 PRO A O 1
ATOM 1649 N N . GLU A 1 204 ? 13.884 9.029 -17.991 1.00 98.25 204 GLU A N 1
ATOM 1650 C CA . GLU A 1 204 ? 12.517 9.478 -18.271 1.00 98.25 204 GLU A CA 1
ATOM 1651 C C . GLU A 1 204 ? 11.484 8.371 -18.064 1.00 98.25 204 GLU A C 1
ATOM 1653 O O . GLU A 1 204 ? 10.386 8.636 -17.579 1.00 98.25 204 GLU A O 1
ATOM 1658 N N . PHE A 1 205 ? 11.836 7.113 -18.344 1.00 98.00 205 PHE A N 1
ATOM 1659 C CA . PHE A 1 205 ? 10.966 5.986 -18.020 1.00 98.00 205 PHE A CA 1
ATOM 1660 C C . PHE A 1 205 ? 10.744 5.850 -16.507 1.00 98.00 205 PHE A C 1
ATOM 1662 O O . PHE A 1 205 ? 9.602 5.693 -16.071 1.00 98.00 205 PHE A O 1
ATOM 1669 N N . ILE A 1 206 ? 11.803 5.986 -15.701 1.00 98.06 206 ILE A N 1
ATOM 1670 C CA . ILE A 1 206 ? 11.683 5.969 -14.236 1.00 98.06 206 ILE A CA 1
ATOM 1671 C C . ILE A 1 206 ? 10.785 7.116 -13.770 1.00 98.06 206 ILE A C 1
ATOM 1673 O O . ILE A 1 206 ? 9.834 6.883 -13.029 1.00 98.06 206 ILE A O 1
ATOM 1677 N N . ARG A 1 207 ? 11.006 8.340 -14.268 1.00 98.06 207 ARG A N 1
ATOM 1678 C CA . ARG A 1 207 ? 10.176 9.506 -13.919 1.00 98.06 207 ARG A CA 1
ATOM 1679 C C . ARG A 1 207 ? 8.711 9.316 -14.315 1.00 98.06 207 ARG A C 1
ATOM 1681 O O . ARG A 1 207 ? 7.829 9.631 -13.522 1.00 98.06 207 ARG A O 1
ATOM 1688 N N . LYS A 1 208 ? 8.441 8.745 -15.494 1.00 97.94 208 LYS A N 1
ATOM 1689 C CA . LYS A 1 208 ? 7.085 8.415 -15.964 1.00 97.94 208 LYS A CA 1
ATOM 1690 C C . LYS A 1 208 ? 6.378 7.439 -15.022 1.00 97.94 208 LYS A C 1
ATOM 1692 O O . LYS A 1 208 ? 5.193 7.615 -14.745 1.00 97.94 208 LYS A O 1
ATOM 1697 N N . PHE A 1 209 ? 7.084 6.417 -14.540 1.00 97.81 209 PHE A N 1
ATOM 1698 C CA . PHE A 1 209 ? 6.511 5.444 -13.613 1.00 97.81 209 PHE A CA 1
ATOM 1699 C C . PHE A 1 209 ? 6.295 6.080 -12.223 1.00 97.81 209 PHE A C 1
ATOM 1701 O O . PHE A 1 209 ? 5.195 5.980 -11.680 1.00 97.81 209 PHE A O 1
ATOM 1708 N N . ILE A 1 210 ? 7.261 6.846 -11.695 1.00 97.75 210 ILE A N 1
ATOM 1709 C CA . ILE A 1 210 ? 7.095 7.593 -10.430 1.00 97.75 210 ILE A CA 1
ATOM 1710 C C . ILE A 1 210 ? 5.874 8.516 -10.500 1.00 97.75 210 ILE A C 1
ATOM 1712 O O . ILE A 1 210 ? 5.041 8.473 -9.603 1.00 97.75 210 ILE A O 1
ATOM 1716 N N . ALA A 1 211 ? 5.713 9.281 -11.583 1.00 97.62 211 ALA A N 1
ATOM 1717 C CA . ALA A 1 211 ? 4.587 10.201 -11.747 1.00 97.62 211 ALA A CA 1
ATOM 1718 C C . ALA A 1 211 ? 3.221 9.490 -11.709 1.00 97.62 211 ALA A C 1
ATOM 1720 O O . ALA A 1 211 ? 2.259 10.012 -11.149 1.00 97.62 211 ALA A O 1
ATOM 1721 N N . ARG A 1 212 ? 3.123 8.273 -12.261 1.00 97.38 212 ARG A N 1
ATOM 1722 C CA . ARG A 1 212 ? 1.891 7.471 -12.184 1.00 97.38 212 ARG A CA 1
ATOM 1723 C C . ARG A 1 212 ? 1.599 7.004 -10.759 1.00 97.38 212 ARG A C 1
ATOM 1725 O O . ARG A 1 212 ? 0.447 7.036 -10.325 1.00 97.38 212 ARG A O 1
ATOM 1732 N N . LEU A 1 213 ? 2.628 6.543 -10.054 1.00 96.25 213 LEU A N 1
ATOM 1733 C CA . LEU A 1 213 ? 2.503 6.095 -8.668 1.00 96.25 213 LEU A CA 1
ATOM 1734 C C . LEU A 1 213 ? 2.128 7.254 -7.754 1.00 96.25 213 LEU A C 1
ATOM 1736 O O . LEU A 1 213 ? 1.246 7.116 -6.913 1.00 96.25 213 LEU A O 1
ATOM 1740 N N . GLU A 1 214 ? 2.747 8.407 -7.966 1.00 96.50 214 GLU A N 1
ATOM 1741 C CA . GLU A 1 214 ? 2.424 9.642 -7.278 1.00 96.50 214 GLU A CA 1
ATOM 1742 C C . GLU A 1 214 ? 0.968 10.053 -7.498 1.00 96.50 214 GLU A C 1
ATOM 1744 O O . GLU A 1 214 ? 0.268 10.284 -6.519 1.00 96.50 214 GLU A O 1
ATOM 1749 N N . GLU A 1 215 ? 0.475 10.095 -8.743 1.00 97.06 215 GLU A N 1
ATOM 1750 C CA . GLU A 1 215 ? -0.924 10.456 -9.017 1.00 97.06 215 GLU A CA 1
ATOM 1751 C C . GLU A 1 215 ? -1.893 9.542 -8.250 1.00 97.06 215 GLU A C 1
ATOM 1753 O O . GLU A 1 215 ? -2.846 10.009 -7.618 1.00 97.06 215 GLU A O 1
ATOM 1758 N N . PHE A 1 216 ? -1.626 8.234 -8.266 1.00 96.38 216 PHE A N 1
ATOM 1759 C CA . PHE A 1 216 ? -2.395 7.255 -7.507 1.00 96.38 216 PHE A CA 1
ATOM 1760 C C . PHE A 1 216 ? -2.333 7.516 -5.995 1.00 96.38 216 PHE A C 1
ATOM 1762 O O . PHE A 1 216 ? -3.373 7.545 -5.328 1.00 96.38 216 PHE A O 1
ATOM 1769 N N . CYS A 1 217 ? -1.135 7.730 -5.448 1.00 95.31 217 CYS A N 1
ATOM 1770 C CA . CYS A 1 217 ? -0.934 7.997 -4.026 1.00 95.31 217 CYS A CA 1
ATOM 1771 C C . CYS A 1 217 ? -1.643 9.286 -3.598 1.00 95.31 217 CYS A C 1
ATOM 1773 O O . CYS A 1 217 ? -2.397 9.270 -2.633 1.00 95.31 217 CYS A O 1
ATOM 1775 N N . MET A 1 218 ? -1.487 10.376 -4.347 1.00 96.25 218 MET A N 1
ATOM 1776 C CA . MET A 1 218 ? -2.111 11.663 -4.041 1.00 96.25 218 MET A CA 1
ATOM 1777 C C . MET A 1 218 ? -3.634 11.567 -4.040 1.00 96.25 218 MET A C 1
ATOM 1779 O O . MET A 1 218 ? -4.279 11.947 -3.064 1.00 96.25 218 MET A O 1
ATOM 1783 N N . LYS A 1 219 ? -4.229 10.986 -5.089 1.00 97.25 219 LYS A N 1
ATOM 1784 C CA . LYS A 1 219 ? -5.691 10.863 -5.186 1.00 97.25 219 LYS A CA 1
ATOM 1785 C C . LYS A 1 219 ? -6.277 9.984 -4.082 1.00 97.25 219 LYS A C 1
ATOM 1787 O O . LYS A 1 219 ? -7.322 10.311 -3.521 1.00 97.25 219 LYS A O 1
ATOM 1792 N N . THR A 1 220 ? -5.619 8.875 -3.747 1.00 97.00 220 THR A N 1
ATOM 1793 C CA . THR A 1 220 ? -6.078 7.993 -2.664 1.00 97.00 220 THR A CA 1
ATOM 1794 C C . THR A 1 220 ? -5.880 8.625 -1.285 1.00 97.00 220 THR A C 1
ATOM 1796 O O . THR A 1 220 ? -6.787 8.539 -0.459 1.00 97.00 220 THR A O 1
ATOM 1799 N N . ASN A 1 221 ? -4.772 9.334 -1.056 1.00 96.38 221 ASN A N 1
ATOM 1800 C CA . ASN A 1 221 ? -4.505 10.080 0.176 1.00 96.38 221 ASN A CA 1
ATOM 1801 C C . ASN A 1 221 ? -5.542 11.178 0.425 1.00 96.38 221 ASN A C 1
ATOM 1803 O O . ASN A 1 221 ? -6.147 11.214 1.497 1.00 96.38 221 ASN A O 1
ATOM 1807 N N . MET A 1 222 ? -5.825 12.011 -0.580 1.00 97.50 222 MET A N 1
ATOM 1808 C CA . MET A 1 222 ? -6.861 13.046 -0.488 1.00 97.50 222 MET A CA 1
ATOM 1809 C C . MET A 1 222 ? -8.236 12.438 -0.185 1.00 97.50 222 MET A C 1
ATOM 1811 O O . MET A 1 222 ? -8.942 12.900 0.707 1.00 97.50 222 MET A O 1
ATOM 1815 N N . ALA A 1 223 ? -8.586 11.334 -0.848 1.00 98.25 223 ALA A N 1
ATOM 1816 C CA . ALA A 1 223 ? -9.840 10.634 -0.594 1.00 98.25 223 ALA A CA 1
ATOM 1817 C C . ALA A 1 223 ? -9.944 10.054 0.830 1.00 98.25 223 ALA A C 1
ATOM 1819 O O . ALA A 1 223 ? -11.034 10.028 1.404 1.00 98.25 223 ALA A O 1
ATOM 1820 N N . MET A 1 224 ? -8.837 9.587 1.415 1.00 97.75 224 MET A N 1
ATOM 1821 C CA . MET A 1 224 ? -8.797 9.156 2.818 1.00 97.75 224 MET A CA 1
ATOM 1822 C C . MET A 1 224 ? -9.002 10.332 3.776 1.00 97.75 224 MET A C 1
ATOM 1824 O O . MET A 1 224 ? -9.788 10.222 4.721 1.00 97.75 224 MET A O 1
ATOM 1828 N N . MET A 1 225 ? -8.351 11.467 3.511 1.00 97.62 225 MET A N 1
ATOM 1829 C CA . MET A 1 225 ? -8.522 12.691 4.300 1.00 97.62 225 MET A CA 1
ATOM 1830 C C . MET A 1 225 ? -9.980 13.170 4.266 1.00 97.62 225 MET A C 1
ATOM 1832 O O . MET A 1 225 ? -10.575 13.407 5.319 1.00 97.62 225 MET A O 1
ATOM 1836 N N . ASP A 1 226 ? -10.600 13.193 3.082 1.00 98.56 226 ASP A N 1
ATOM 1837 C CA . ASP A 1 226 ? -12.019 13.537 2.900 1.00 98.56 226 ASP A CA 1
ATOM 1838 C C . ASP A 1 226 ? -12.965 12.558 3.617 1.00 98.56 226 ASP A C 1
ATOM 1840 O O . ASP A 1 226 ? -14.071 12.916 4.041 1.00 98.56 226 ASP A O 1
ATOM 1844 N N . ALA A 1 227 ? -12.549 11.299 3.777 1.00 98.19 227 ALA A N 1
ATOM 1845 C CA . ALA A 1 227 ? -13.299 10.293 4.521 1.00 98.19 227 ALA A CA 1
ATOM 1846 C C . ALA A 1 227 ? -13.232 10.488 6.049 1.00 98.19 227 ALA A C 1
ATOM 1848 O O . ALA A 1 227 ? -14.055 9.917 6.775 1.00 98.19 227 ALA A O 1
ATOM 1849 N N . GLY A 1 228 ? -12.315 11.333 6.528 1.00 96.94 228 GLY A N 1
ATOM 1850 C CA . GLY A 1 228 ? -12.144 11.695 7.933 1.00 96.94 228 GLY A CA 1
ATOM 1851 C C . GLY A 1 228 ? -10.876 11.148 8.586 1.00 96.94 228 GLY A C 1
ATOM 1852 O O . GLY A 1 228 ? -10.678 11.409 9.771 1.00 96.94 228 GLY A O 1
ATOM 1853 N N . VAL A 1 229 ? -10.021 10.440 7.840 1.00 97.44 229 VAL A N 1
ATOM 1854 C CA . VAL A 1 229 ? -8.722 9.964 8.338 1.00 97.44 229 VAL A CA 1
ATOM 1855 C C . VAL A 1 229 ? -7.845 11.162 8.702 1.00 97.44 229 VAL A C 1
ATOM 1857 O O . VAL A 1 229 ? -7.721 12.107 7.923 1.00 97.44 229 VAL A O 1
ATOM 1860 N N . LYS A 1 230 ? -7.249 11.133 9.899 1.00 96.12 230 LYS A N 1
ATOM 1861 C CA . LYS A 1 230 ? -6.432 12.238 10.430 1.00 96.12 230 LYS A CA 1
ATOM 1862 C C . LYS A 1 230 ? -4.935 12.025 10.284 1.00 96.12 230 LYS A C 1
ATOM 1864 O O . LYS A 1 230 ? -4.195 13.003 10.267 1.00 96.12 230 LYS A O 1
ATOM 1869 N N . VAL A 1 231 ? -4.504 10.772 10.171 1.00 96.50 231 VAL A N 1
ATOM 1870 C CA . VAL A 1 231 ? -3.097 10.404 10.044 1.00 96.50 231 VAL A CA 1
ATOM 1871 C C . VAL A 1 231 ? -2.940 9.511 8.827 1.00 96.50 231 VAL A C 1
ATOM 1873 O O . VAL A 1 231 ? -3.618 8.494 8.697 1.00 96.50 231 VAL A O 1
ATOM 1876 N N . LEU A 1 232 ? -2.051 9.907 7.924 1.00 94.94 232 LEU A N 1
ATOM 1877 C CA . LEU A 1 232 ? -1.611 9.073 6.816 1.00 94.94 232 LEU A CA 1
ATOM 1878 C C . LEU A 1 232 ? -0.245 8.505 7.179 1.00 94.94 232 LEU A C 1
ATOM 1880 O O . LEU A 1 232 ? 0.641 9.255 7.585 1.00 94.94 232 LEU A O 1
ATOM 1884 N N . MET A 1 233 ? -0.072 7.197 7.024 1.00 92.94 233 MET A N 1
ATOM 1885 C CA . MET A 1 233 ? 1.227 6.553 7.182 1.00 92.94 233 MET A CA 1
ATOM 1886 C C . MET A 1 233 ? 1.471 5.656 5.987 1.00 92.94 233 MET A C 1
ATOM 1888 O O . MET A 1 233 ? 0.651 4.800 5.675 1.00 92.94 233 MET A O 1
ATOM 1892 N N . LYS A 1 234 ? 2.584 5.893 5.297 1.00 90.12 234 LYS A N 1
ATOM 1893 C CA . LYS A 1 234 ? 2.904 5.217 4.047 1.00 90.12 234 LYS A CA 1
ATOM 1894 C C . LYS A 1 234 ? 4.204 4.448 4.202 1.00 90.12 234 LYS A C 1
ATOM 1896 O O . LYS A 1 234 ? 5.242 5.052 4.468 1.00 90.12 234 LYS A O 1
ATOM 1901 N N . GLY A 1 235 ? 4.126 3.128 4.078 1.00 88.88 235 GLY A N 1
ATOM 1902 C CA . GLY A 1 235 ? 5.301 2.266 4.039 1.00 88.88 235 GLY A CA 1
ATOM 1903 C C . GLY A 1 235 ? 5.953 2.352 2.664 1.00 88.88 235 GLY A C 1
ATOM 1904 O O . GLY A 1 235 ? 5.247 2.424 1.662 1.00 88.88 235 GLY A O 1
ATOM 1905 N N . ASP A 1 236 ? 7.285 2.389 2.598 1.00 92.38 236 ASP A N 1
ATOM 1906 C CA . ASP A 1 236 ? 7.978 2.534 1.311 1.00 92.38 236 ASP A CA 1
ATOM 1907 C C . ASP A 1 236 ? 9.368 1.881 1.240 1.00 92.38 236 ASP A C 1
ATOM 1909 O O . ASP A 1 236 ? 10.209 2.309 0.463 1.00 92.38 236 ASP A O 1
ATOM 1913 N N . ASP A 1 237 ? 9.639 0.881 2.083 1.00 90.38 237 ASP A N 1
ATOM 1914 C CA . ASP A 1 237 ? 10.736 -0.108 2.022 1.00 90.38 237 ASP A CA 1
ATOM 1915 C C . ASP A 1 237 ? 12.046 0.274 1.279 1.00 90.38 237 ASP A C 1
ATOM 1917 O O . ASP A 1 237 ? 12.606 -0.517 0.522 1.00 90.38 237 ASP A O 1
ATOM 1921 N N . MET A 1 238 ? 12.598 1.472 1.518 1.00 91.94 238 MET A N 1
ATOM 1922 C CA . MET A 1 238 ? 13.765 1.981 0.768 1.00 91.94 238 MET A CA 1
ATOM 1923 C C . MET A 1 238 ? 15.117 1.477 1.275 1.00 91.94 238 MET A C 1
ATOM 1925 O O . MET A 1 238 ? 16.165 1.844 0.737 1.00 91.94 238 MET A O 1
ATOM 1929 N N . SER A 1 239 ? 15.140 0.729 2.376 1.00 91.00 239 SER A N 1
ATOM 1930 C CA . SER A 1 239 ? 16.364 0.445 3.128 1.00 91.00 239 SER A CA 1
ATOM 1931 C C . SER A 1 239 ? 16.398 -0.971 3.677 1.00 91.00 239 SER A C 1
ATOM 1933 O O . SER A 1 239 ? 15.375 -1.603 3.917 1.00 91.00 239 SER A O 1
ATOM 1935 N N . PHE A 1 240 ? 17.613 -1.453 3.913 1.00 88.12 240 PHE A N 1
ATOM 1936 C CA . PHE A 1 240 ? 17.896 -2.682 4.638 1.00 88.12 240 PHE A CA 1
ATOM 1937 C C . PHE A 1 240 ? 18.748 -2.371 5.875 1.00 88.12 240 PHE A C 1
ATOM 1939 O O . PHE A 1 240 ? 19.174 -1.234 6.083 1.00 88.12 240 PHE A O 1
ATOM 1946 N N . LYS A 1 241 ? 19.065 -3.383 6.692 1.00 90.69 241 LYS A N 1
ATOM 1947 C CA . LYS A 1 241 ? 19.888 -3.214 7.909 1.00 90.69 241 LYS A CA 1
ATOM 1948 C C . LYS A 1 241 ? 21.265 -2.572 7.666 1.00 90.69 241 LYS A C 1
ATOM 1950 O O . LYS A 1 241 ? 21.879 -2.082 8.604 1.00 90.69 241 LYS A O 1
ATOM 1955 N N . SER A 1 242 ? 21.767 -2.613 6.430 1.00 93.31 242 SER A N 1
ATOM 1956 C CA . SER A 1 242 ? 23.053 -2.038 6.011 1.00 93.31 242 SER A CA 1
ATOM 1957 C C . SER A 1 242 ? 22.940 -0.648 5.371 1.00 93.31 242 SER A C 1
ATOM 1959 O O . SER A 1 242 ? 23.953 -0.110 4.934 1.00 93.31 242 SER A O 1
ATOM 1961 N N . GLY A 1 243 ? 21.736 -0.077 5.289 1.00 93.38 243 GLY A N 1
ATOM 1962 C CA . GLY A 1 243 ? 21.471 1.223 4.675 1.00 93.38 243 GLY A CA 1
ATOM 1963 C C . GLY A 1 243 ? 20.510 1.158 3.480 1.00 93.38 243 GLY A C 1
ATOM 1964 O O . GLY A 1 243 ? 19.897 0.115 3.231 1.00 93.38 243 GLY A O 1
ATOM 1965 N N . PRO A 1 244 ? 20.358 2.276 2.748 1.00 93.56 244 PRO A N 1
ATOM 1966 C CA . PRO A 1 244 ? 19.433 2.386 1.624 1.00 93.56 244 PRO A CA 1
ATOM 1967 C C . PRO A 1 244 ? 19.753 1.435 0.465 1.00 93.56 244 PRO A C 1
ATOM 1969 O O . PRO A 1 244 ? 20.915 1.144 0.183 1.00 93.56 244 PRO A O 1
ATOM 1972 N N . GLN A 1 245 ? 18.713 0.983 -0.237 1.00 93.00 245 GLN A N 1
ATOM 1973 C CA . GLN A 1 245 ? 18.827 0.101 -1.407 1.00 93.00 245 GLN A CA 1
ATOM 1974 C C . GLN A 1 245 ? 19.407 0.818 -2.643 1.00 93.00 245 GLN A C 1
ATOM 1976 O O . GLN A 1 245 ? 19.965 0.175 -3.532 1.00 93.00 245 GLN A O 1
ATOM 1981 N N . LEU A 1 246 ? 19.316 2.151 -2.693 1.00 92.69 246 LEU A N 1
ATOM 1982 C CA . LEU A 1 246 ? 19.948 3.008 -3.700 1.00 92.69 246 LEU A CA 1
ATOM 1983 C C . LEU A 1 246 ? 20.804 4.087 -3.035 1.00 92.69 246 LEU A C 1
ATOM 1985 O O . LEU A 1 246 ? 20.647 4.397 -1.859 1.00 92.69 246 LEU A O 1
ATOM 1989 N N . ASN A 1 247 ? 21.695 4.710 -3.809 1.00 93.94 247 ASN A N 1
ATOM 1990 C CA . ASN A 1 247 ? 22.420 5.890 -3.342 1.00 93.94 247 ASN A CA 1
ATOM 1991 C C . ASN A 1 247 ? 21.415 6.979 -2.900 1.00 93.94 247 ASN A C 1
ATOM 1993 O O . ASN A 1 247 ? 20.551 7.323 -3.710 1.00 93.94 247 ASN A O 1
ATOM 1997 N N . PRO A 1 248 ? 21.544 7.564 -1.692 1.00 94.62 248 PRO A N 1
ATOM 1998 C CA . PRO A 1 248 ? 20.629 8.599 -1.205 1.00 94.62 248 PRO A CA 1
ATOM 1999 C C . PRO A 1 248 ? 20.421 9.757 -2.184 1.00 94.62 248 PRO A C 1
ATOM 2001 O O . PRO A 1 248 ? 19.296 10.189 -2.383 1.00 94.62 248 PRO A O 1
ATOM 2004 N N . LYS A 1 249 ? 21.469 10.178 -2.905 1.00 96.44 249 LYS A N 1
ATOM 2005 C CA . LYS A 1 249 ? 21.356 11.247 -3.910 1.00 96.44 249 LYS A CA 1
ATOM 2006 C C . LYS A 1 249 ? 20.412 10.882 -5.056 1.00 96.44 249 LYS A C 1
ATOM 2008 O O . LYS A 1 249 ? 19.728 11.750 -5.577 1.00 96.44 249 LYS A O 1
ATOM 2013 N N . LEU A 1 250 ? 20.382 9.608 -5.454 1.00 96.06 250 LEU A N 1
ATOM 2014 C CA . LEU A 1 250 ? 19.463 9.129 -6.489 1.00 96.06 250 LEU A CA 1
ATOM 2015 C C . LEU A 1 250 ? 18.035 9.021 -5.953 1.00 96.06 250 LEU A C 1
ATOM 2017 O O . LEU A 1 250 ? 17.098 9.319 -6.687 1.00 96.06 250 LEU A O 1
ATOM 2021 N N . LEU A 1 251 ? 17.866 8.614 -4.691 1.00 95.25 251 LEU A N 1
ATOM 2022 C CA . LEU A 1 251 ? 16.553 8.623 -4.043 1.00 95.25 251 LEU A CA 1
ATOM 2023 C C . LEU A 1 251 ? 15.994 10.048 -4.003 1.00 95.25 251 LEU A C 1
ATOM 2025 O O . LEU A 1 251 ? 14.877 10.263 -4.467 1.00 95.25 251 LEU A O 1
ATOM 2029 N N . ASP A 1 252 ? 16.799 11.015 -3.566 1.00 95.56 252 ASP A N 1
ATOM 2030 C CA . ASP A 1 252 ? 16.426 12.431 -3.521 1.00 95.56 252 ASP A CA 1
ATOM 2031 C C . ASP A 1 252 ? 16.123 13.003 -4.912 1.00 95.56 252 ASP A C 1
ATOM 2033 O O . ASP A 1 252 ? 15.202 13.796 -5.062 1.00 95.56 252 ASP A O 1
ATOM 2037 N N . GLU A 1 253 ? 16.868 12.605 -5.946 1.00 97.00 253 GLU A N 1
ATOM 2038 C CA . GLU A 1 253 ? 16.682 13.117 -7.309 1.00 97.00 253 GLU A CA 1
ATOM 2039 C C . GLU A 1 253 ? 15.428 12.555 -8.000 1.00 97.00 253 GLU A C 1
ATOM 2041 O O . GLU A 1 253 ? 14.732 13.266 -8.734 1.00 97.00 253 GLU A O 1
ATOM 2046 N N . PHE A 1 254 ? 15.165 11.259 -7.834 1.00 97.19 254 PHE A N 1
ATOM 2047 C CA . PHE A 1 254 ? 14.097 10.579 -8.564 1.00 97.19 254 PHE A CA 1
ATOM 2048 C C . PHE A 1 254 ? 12.797 10.525 -7.767 1.00 97.19 254 PHE A C 1
ATOM 2050 O O . PHE A 1 254 ? 11.754 10.880 -8.314 1.00 97.19 254 PHE A O 1
ATOM 2057 N N . TRP A 1 255 ? 12.849 10.134 -6.492 1.00 96.44 255 TRP A N 1
ATOM 2058 C CA . TRP A 1 255 ? 11.658 9.980 -5.653 1.00 96.44 255 TRP A CA 1
ATOM 2059 C C . TRP A 1 255 ? 11.447 11.133 -4.667 1.00 96.44 255 TRP A C 1
ATOM 2061 O O . TRP A 1 255 ? 10.305 11.450 -4.356 1.00 96.44 255 TRP A O 1
ATOM 2071 N N . GLY A 1 256 ? 12.498 11.823 -4.218 1.00 95.50 256 GLY A N 1
ATOM 2072 C CA . GLY A 1 256 ? 12.386 12.973 -3.309 1.00 95.50 256 GLY A CA 1
ATOM 2073 C C . GLY A 1 256 ? 11.278 13.977 -3.685 1.00 95.50 256 GLY A C 1
ATOM 2074 O O . GLY A 1 256 ? 10.487 14.361 -2.816 1.00 95.50 256 GLY A O 1
ATOM 2075 N N . PRO A 1 257 ? 11.114 14.349 -4.973 1.00 96.00 257 PRO A N 1
ATOM 2076 C CA . PRO A 1 257 ? 10.067 15.278 -5.370 1.00 96.00 257 PRO A CA 1
ATOM 2077 C C . PRO A 1 257 ? 8.642 14.743 -5.169 1.00 96.00 257 PRO A C 1
ATOM 2079 O O . PRO A 1 257 ? 7.758 15.546 -4.899 1.00 96.00 257 PRO A O 1
ATOM 2082 N N . CYS A 1 258 ? 8.387 13.433 -5.289 1.00 94.69 258 CYS A N 1
ATOM 2083 C CA . CYS A 1 258 ? 7.031 12.895 -5.104 1.00 94.69 258 CYS A CA 1
ATOM 2084 C C . CYS A 1 258 ? 6.622 12.765 -3.630 1.00 94.69 258 CYS A C 1
ATOM 2086 O O . CYS A 1 258 ? 5.437 12.625 -3.357 1.00 94.69 258 CYS A O 1
ATOM 2088 N N . TYR A 1 259 ? 7.567 12.816 -2.683 1.00 92.75 259 TYR A N 1
ATOM 2089 C CA . TYR A 1 259 ? 7.257 12.823 -1.242 1.00 92.75 259 TYR A CA 1
ATOM 2090 C C . TYR A 1 259 ? 7.044 14.217 -0.662 1.00 92.75 259 TYR A C 1
ATOM 2092 O O . TYR A 1 259 ? 6.534 14.347 0.446 1.00 92.75 259 TYR A O 1
ATOM 2100 N N . THR A 1 260 ? 7.502 15.250 -1.365 1.00 91.88 260 THR A N 1
ATOM 2101 C CA . THR A 1 260 ? 7.470 16.637 -0.877 1.00 91.88 260 THR A CA 1
ATOM 2102 C C . THR A 1 260 ? 6.336 17.469 -1.478 1.00 91.88 260 THR A C 1
ATOM 2104 O O . THR A 1 260 ? 6.100 18.577 -1.000 1.00 91.88 260 THR A O 1
ATOM 2107 N N . ARG A 1 261 ? 5.653 16.957 -2.508 1.00 85.12 261 ARG A N 1
ATOM 2108 C CA . ARG A 1 261 ? 4.435 17.544 -3.088 1.00 85.12 261 ARG A CA 1
ATOM 2109 C C . ARG A 1 261 ? 3.189 17.074 -2.351 1.00 85.12 261 ARG A C 1
ATOM 2111 O O . ARG A 1 261 ? 2.256 17.901 -2.251 1.00 85.12 261 ARG A O 1
#

pLDDT: mean 91.79, std 7.72, range [62.22, 98.56]

Sequence (261 aa):
MDPTERIIATCKGEEVDRVPTMSVMYDLHPIHQVLGFPKKYDADLMNSKVGQFFLKRLGMSKIGNYIAKKTVKEVARLGHLAPLKLGFDAAWAPLGLAFSAFPDENTILDYWGSYNDLIFDAHGNASYYWREPKITTPEEYDKWEYFPDPDKSAKEAYKFYKKINAEFGNEICIFGEVYGGPYQTMFTSMGLEKIAYYIRKNPEFIRKFIARLEEFCMKTNMAMMDAGVKVLMKGDDMSFKSGPQLNPKLLDEFWGPCYTR

Secondary structure (DSSP, 8-state):
--HHHHHHHHHTT---SS---EE----HHHHHHHH---SS-HHHHHHSHHHHHHHHHHTTSHHHHHHHHHHHHHHHHHHHHHHHHHT-SEEE------EEE-SSSSEEEESSSEEEEEEE-TT--EEEEEEEES--SHHHHHT-TTPPPHHHHHHHHHHHHHHHHHHHTTTSEEEE-SS--HHHHHHHHH-HHHHHHHHHH-HHHHHHHHHHHHHHHHHHHHHHHHHT--EE------EETTEESS-HHHHHHHTHHHHH-

Foldseek 3Di:
DFLQVQVVCVVVVHDHPDDAFEDADQDVVLLCVQVPDDPDAPQNLLVDPVSQVCCVVDQAHPVVLVVVLVVLLVSLLSQLVRCLSVQGSAGERESASFFNGDPHSQWTAGLLFWIWGFDADPVRHTDIGTDAAGQADLVSVVVRPRHDDLQVLLVVLLVSLLVSCVVPVRRHAYAYHYDAALQQSVCRHHNLVSVVVCVPVPVVSLLVSSVSRLSSRVSNVVSNVVSPHDHYDHHRPQADPVGGSDDVVSCCVRVVVSVVD

Radius of gyration: 19.27 Å; chains: 1; bounding box: 40×47×53 Å